Protein AF-A0A838JDZ1-F1 (afdb_monomer)

Foldseek 3Di:
DVVLVVLVVLLVVLVVLLLQLVLLLLLLLLVLLVQDDPCSVVSVVLSLVLNVVCNVVSCVSVVCNLVSCCVSPVVVSVLLCQLLVVLVVLLVVLSVLLVVLSVCCVPVPPDPVSNVVSSNSSSVSSLSNQLSVQLSVQLVQLCVSDDDPPDGPRPSPPSSPPPLNNLSSVLSNLSSNLSNLCSSLVSCVVVVNNVSNVVSVVSNVVSVVVSVVSVVVSVVCCVPRRVVVVVD

Sequence (232 aa):
MILDYIAIIVLWVSIIVYAAFGGADFGAGIWDFFAFGSQAKKERSLILKAVGPIWEANNVWLIYLVVGLYTAFPVVSSILSTALFLPLTLALIGIVLRGASFGFRTHFTSAVTIREAWGRAFGLVSIITPFLLGTMAAAVASGQIRVQQGQSPVALIGAWLTPFALLVGCMAIALCASLAAVYLTVQARRFEDEDLANRFRIRAFIAGGVTAALGLVGLILIPSEAPLLWSG

Solvent-accessible surface area (backbone atoms only — not comparable to full-atom values): 11456 Å² total; per-residue (Å²): 107,72,67,56,52,52,51,52,50,54,40,49,50,24,51,51,51,24,53,56,55,36,19,23,52,28,11,38,25,39,49,49,51,70,44,63,73,95,55,20,68,58,52,43,51,51,44,49,68,69,39,62,84,48,51,72,65,31,51,50,30,53,50,51,30,54,52,48,38,41,72,77,38,47,71,59,36,53,52,48,53,61,46,39,40,62,53,51,51,53,27,50,51,24,53,52,49,40,55,49,30,56,55,48,55,70,69,44,76,86,45,64,70,59,41,51,52,38,46,50,50,30,13,51,30,28,43,53,25,42,21,36,53,23,7,48,52,34,16,60,64,40,56,59,75,55,81,50,91,95,53,55,80,66,52,61,65,56,44,45,63,35,75,64,11,46,50,39,7,53,33,34,37,27,45,13,33,17,46,14,18,51,51,47,20,55,51,26,48,75,70,73,32,60,72,56,15,53,54,25,46,54,46,19,54,52,25,43,50,49,26,52,52,46,50,56,54,45,66,68,45,30,66,80,72,16,46,63,67,64,74,106

pLDDT: mean 86.09, std 11.74, range [43.47, 97.06]

Nearest PDB structures (foldseek):
  5ir6-assembly1_B  TM=7.515E-01  e=9.022E-05  Geobacillus stearothermophilus
  8b4o-assembly1_B  TM=6.718E-01  e=9.423E-05  Corynebacterium glutamicum
  5ir6-assembly1_A  TM=6.839E-01  e=8.367E-02  Geobacillus stearothermophilus
  7oy2-assembly1_C  TM=6.892E-01  e=9.534E-02  Escherichia coli K-12

Structure (mmCIF, N/CA/C/O backbone):
data_AF-A0A838JDZ1-F1
#
_entry.id   AF-A0A838JDZ1-F1
#
loop_
_atom_site.group_PDB
_atom_site.id
_atom_site.type_symbol
_atom_site.label_atom_id
_atom_site.label_alt_id
_atom_site.label_comp_id
_atom_site.label_asym_id
_atom_site.label_entity_id
_atom_site.label_seq_id
_atom_site.pdbx_PDB_ins_code
_atom_site.Cartn_x
_atom_site.Cartn_y
_atom_site.Cartn_z
_atom_site.occupancy
_atom_site.B_iso_or_equiv
_atom_site.auth_seq_id
_atom_site.auth_comp_id
_atom_site.auth_asym_id
_atom_site.auth_atom_id
_atom_site.pdbx_PDB_model_num
ATOM 1 N N . MET A 1 1 ? -31.146 -5.443 11.365 1.00 78.44 1 MET A N 1
ATOM 2 C CA . MET A 1 1 ? -30.361 -6.695 11.465 1.00 78.44 1 MET A CA 1
ATOM 3 C C . MET A 1 1 ? -29.910 -7.207 10.099 1.00 78.44 1 MET A C 1
ATOM 5 O O . MET A 1 1 ? -28.736 -7.066 9.807 1.00 78.44 1 MET A O 1
ATOM 9 N N . ILE A 1 2 ? -30.779 -7.744 9.223 1.00 90.69 2 ILE A N 1
ATOM 10 C CA . ILE A 1 2 ? -30.339 -8.273 7.903 1.00 90.69 2 ILE A CA 1
ATOM 11 C C . ILE A 1 2 ? -29.681 -7.191 7.028 1.00 90.69 2 ILE A C 1
ATOM 13 O O . ILE A 1 2 ? -28.615 -7.426 6.467 1.00 90.69 2 ILE A O 1
ATOM 17 N N . LEU A 1 3 ? -30.280 -5.998 6.953 1.00 89.69 3 LEU A N 1
ATOM 18 C CA . LEU A 1 3 ? -29.722 -4.868 6.197 1.00 89.69 3 LEU A CA 1
ATOM 19 C C . LEU A 1 3 ? -28.348 -4.430 6.728 1.00 89.69 3 LEU A C 1
ATOM 21 O O . LEU A 1 3 ? -27.458 -4.143 5.933 1.00 89.69 3 LEU A O 1
ATOM 25 N N . ASP A 1 4 ? -28.152 -4.460 8.048 1.00 90.19 4 ASP A N 1
ATOM 26 C CA . ASP A 1 4 ? -26.878 -4.096 8.682 1.00 90.19 4 ASP A CA 1
ATOM 27 C C . ASP A 1 4 ? -25.779 -5.101 8.312 1.00 90.19 4 ASP A C 1
ATOM 29 O O . ASP A 1 4 ? -24.666 -4.707 7.970 1.00 90.19 4 ASP A O 1
ATOM 33 N N . TYR A 1 5 ? -26.098 -6.402 8.296 1.00 92.44 5 TYR A N 1
ATOM 34 C CA . TYR A 1 5 ? -25.163 -7.436 7.845 1.00 92.44 5 TYR A CA 1
ATOM 35 C C . TYR A 1 5 ? -24.810 -7.292 6.365 1.00 92.44 5 TYR A C 1
ATOM 37 O O . TYR A 1 5 ? -23.639 -7.401 6.009 1.00 92.44 5 TYR A O 1
ATOM 45 N N . ILE A 1 6 ? -25.794 -7.010 5.505 1.00 94.00 6 ILE A N 1
ATOM 46 C CA . ILE A 1 6 ? -25.545 -6.767 4.077 1.00 94.00 6 ILE A CA 1
ATOM 47 C C . ILE A 1 6 ? -24.618 -5.560 3.907 1.00 94.00 6 ILE A C 1
ATOM 49 O O . ILE A 1 6 ? -23.639 -5.649 3.168 1.00 94.00 6 ILE A O 1
ATOM 53 N N . ALA A 1 7 ? -24.875 -4.461 4.622 1.00 93.12 7 ALA A N 1
ATOM 54 C CA . ALA A 1 7 ? -24.020 -3.281 4.585 1.00 93.12 7 ALA A CA 1
ATOM 55 C C . ALA A 1 7 ? -22.583 -3.612 5.019 1.00 93.12 7 ALA A C 1
ATOM 57 O O . ALA A 1 7 ? -21.641 -3.289 4.301 1.00 93.12 7 ALA A O 1
ATOM 58 N N . ILE A 1 8 ? -22.403 -4.325 6.135 1.00 93.31 8 ILE A N 1
ATOM 59 C CA . ILE A 1 8 ? -21.081 -4.758 6.615 1.00 93.31 8 ILE A CA 1
ATOM 60 C C . ILE A 1 8 ? -20.360 -5.614 5.566 1.00 93.31 8 ILE A C 1
ATOM 62 O O . ILE A 1 8 ? -19.183 -5.377 5.299 1.00 93.31 8 ILE A O 1
ATOM 66 N N . ILE A 1 9 ? -21.051 -6.568 4.935 1.00 94.38 9 ILE A N 1
ATOM 67 C CA . ILE A 1 9 ? -20.475 -7.415 3.880 1.00 94.38 9 ILE A CA 1
ATOM 68 C C . ILE A 1 9 ? -20.014 -6.561 2.696 1.00 94.38 9 ILE A C 1
ATOM 70 O O . ILE A 1 9 ? -18.893 -6.732 2.224 1.00 94.38 9 ILE A O 1
ATOM 74 N N . VAL A 1 10 ? -20.837 -5.617 2.236 1.00 93.94 10 VAL A N 1
ATOM 75 C CA . VAL A 1 10 ? -20.483 -4.726 1.119 1.00 93.94 10 VAL A CA 1
ATOM 76 C C . VAL A 1 10 ? -19.265 -3.863 1.459 1.00 93.94 10 VAL A C 1
ATOM 78 O O . VAL A 1 10 ? -18.374 -3.705 0.620 1.00 93.94 10 VAL A O 1
ATOM 81 N N . LEU A 1 11 ? -19.178 -3.342 2.687 1.00 94.81 11 LEU A N 1
ATOM 82 C CA . LEU A 1 11 ? -18.022 -2.563 3.141 1.00 94.81 11 LEU A CA 1
ATOM 83 C C . LEU A 1 11 ? -16.754 -3.421 3.207 1.00 94.81 11 LEU A C 1
ATOM 85 O O . LEU A 1 11 ? -15.705 -2.993 2.729 1.00 94.81 11 LEU A O 1
ATOM 89 N N . TRP A 1 12 ? -16.848 -4.649 3.720 1.00 93.88 12 TRP A N 1
ATOM 90 C CA . TRP A 1 12 ? -15.729 -5.595 3.742 1.00 93.88 12 TRP A CA 1
ATOM 91 C C . TRP A 1 12 ? -15.252 -5.968 2.344 1.00 93.88 12 TRP A C 1
ATOM 93 O O . TRP A 1 12 ? -14.052 -5.929 2.079 1.00 93.88 12 TRP A O 1
ATOM 103 N N . VAL A 1 13 ? -16.177 -6.271 1.431 1.00 95.44 13 VAL A N 1
ATOM 104 C CA . VAL A 1 13 ? -15.846 -6.523 0.024 1.00 95.44 13 VAL A CA 1
ATOM 105 C C . VAL A 1 13 ? -15.151 -5.302 -0.573 1.00 95.44 13 VAL A C 1
ATOM 107 O O . VAL A 1 13 ? -14.105 -5.452 -1.194 1.00 95.44 13 VAL A O 1
ATOM 110 N N . SER A 1 14 ? -15.656 -4.093 -0.320 1.00 94.69 14 SER A N 1
ATOM 111 C CA . SER A 1 14 ? -15.036 -2.853 -0.809 1.00 94.69 14 SER A CA 1
ATOM 112 C C . SER A 1 14 ? -13.605 -2.676 -0.288 1.00 94.69 14 SER A C 1
ATOM 114 O O . SER A 1 14 ? -12.714 -2.354 -1.072 1.00 94.69 14 SER A O 1
ATOM 116 N N . ILE A 1 15 ? -13.352 -2.952 0.999 1.00 93.94 15 ILE A N 1
ATOM 117 C CA . ILE A 1 15 ? -12.003 -2.921 1.592 1.00 93.94 15 ILE A CA 1
ATOM 118 C C . ILE A 1 15 ? -11.085 -3.940 0.915 1.00 93.94 15 ILE A C 1
ATOM 120 O O . ILE A 1 15 ? -9.977 -3.588 0.521 1.00 93.94 15 ILE A O 1
ATOM 124 N N . ILE A 1 16 ? -11.529 -5.192 0.772 1.00 94.44 16 ILE A N 1
ATOM 125 C CA . ILE A 1 16 ? -10.720 -6.280 0.199 1.00 94.44 16 ILE A CA 1
ATOM 126 C C . ILE A 1 16 ? -10.385 -5.982 -1.261 1.00 94.44 16 ILE A C 1
ATOM 128 O O . ILE A 1 16 ? -9.234 -6.105 -1.679 1.00 94.44 16 ILE A O 1
ATOM 132 N N . VAL A 1 17 ? -11.382 -5.556 -2.033 1.00 94.69 17 VAL A N 1
ATOM 133 C CA . VAL A 1 17 ? -11.227 -5.237 -3.451 1.00 94.69 17 VAL A CA 1
ATOM 134 C C . VAL A 1 17 ? -10.311 -4.024 -3.635 1.00 94.69 17 VAL A C 1
ATOM 136 O O . VAL A 1 17 ? -9.417 -4.055 -4.483 1.00 94.69 17 VAL A O 1
ATOM 139 N N . TYR A 1 18 ? -10.451 -2.993 -2.797 1.00 94.81 18 TYR A N 1
ATOM 140 C CA . TYR A 1 18 ? -9.537 -1.853 -2.800 1.00 94.81 18 TYR A CA 1
ATOM 141 C C . TYR A 1 18 ? -8.112 -2.250 -2.393 1.00 94.81 18 TYR A C 1
ATOM 143 O O . TYR A 1 18 ? -7.151 -1.826 -3.029 1.00 94.81 18 TYR A O 1
ATOM 151 N N . ALA A 1 19 ? -7.951 -3.100 -1.379 1.00 93.31 19 ALA A N 1
ATOM 152 C CA . ALA A 1 19 ? -6.642 -3.593 -0.959 1.00 93.31 19 ALA A CA 1
ATOM 153 C C . ALA A 1 19 ? -5.965 -4.437 -2.052 1.00 93.31 19 ALA A C 1
ATOM 155 O O . ALA A 1 19 ? -4.756 -4.332 -2.239 1.00 93.31 19 ALA A O 1
ATOM 156 N N . ALA A 1 20 ? -6.727 -5.231 -2.808 1.00 92.19 20 ALA A N 1
ATOM 157 C CA . ALA A 1 20 ? -6.202 -6.046 -3.899 1.00 92.19 20 ALA A CA 1
ATOM 158 C C . ALA A 1 20 ? -5.826 -5.202 -5.128 1.00 92.19 20 ALA A C 1
ATOM 160 O O . ALA A 1 20 ? -4.676 -5.228 -5.573 1.00 92.19 20 ALA A O 1
ATOM 161 N N . PHE A 1 21 ? -6.774 -4.433 -5.673 1.00 91.44 21 PHE A N 1
ATOM 162 C CA . PHE A 1 21 ? -6.551 -3.679 -6.910 1.00 91.44 21 PHE A CA 1
ATOM 163 C C . PHE A 1 21 ? -5.847 -2.345 -6.659 1.00 91.44 21 PHE A C 1
ATOM 165 O O . PHE A 1 21 ? -4.824 -2.056 -7.277 1.00 91.44 21 PHE A O 1
ATOM 172 N N . GLY A 1 22 ? -6.330 -1.568 -5.689 1.00 89.12 22 GLY A N 1
ATOM 173 C CA . GLY A 1 22 ? -5.677 -0.338 -5.241 1.00 89.12 22 GLY A CA 1
ATOM 174 C C . GLY A 1 22 ? -4.293 -0.592 -4.630 1.00 89.12 22 GLY A C 1
ATOM 175 O O . GLY A 1 22 ? -3.392 0.232 -4.786 1.00 89.12 22 GLY A O 1
ATOM 176 N N . GLY A 1 23 ? -4.071 -1.750 -4.000 1.00 90.44 23 GLY A N 1
ATOM 177 C CA . GLY A 1 23 ? -2.756 -2.129 -3.476 1.00 90.44 23 GLY A CA 1
ATOM 178 C C . GLY A 1 23 ? -1.707 -2.368 -4.564 1.00 90.44 23 GLY A C 1
ATOM 179 O O . GLY A 1 23 ? -0.589 -1.864 -4.450 1.00 90.44 23 GLY A O 1
ATOM 180 N N . ALA A 1 24 ? -2.055 -3.068 -5.651 1.00 91.69 24 ALA A N 1
ATOM 181 C CA . ALA A 1 24 ? -1.154 -3.247 -6.800 1.00 91.69 24 ALA A CA 1
ATOM 182 C C . ALA A 1 24 ? -0.776 -1.902 -7.450 1.00 91.69 24 ALA A C 1
ATOM 184 O O . ALA A 1 24 ? 0.349 -1.673 -7.888 1.00 91.69 24 ALA A O 1
ATOM 185 N N . ASP A 1 25 ? -1.723 -0.983 -7.442 1.00 92.12 25 ASP A N 1
ATOM 186 C CA . ASP A 1 25 ? -1.604 0.384 -7.910 1.00 92.12 25 ASP A CA 1
ATOM 187 C C . ASP A 1 25 ? -0.619 1.236 -7.093 1.00 92.12 25 ASP A C 1
ATOM 189 O O . ASP A 1 25 ? 0.282 1.867 -7.655 1.00 92.12 25 ASP A O 1
ATOM 193 N N . PHE A 1 26 ? -0.753 1.240 -5.760 1.00 92.06 26 PHE A N 1
ATOM 194 C CA . PHE A 1 26 ? 0.213 1.897 -4.874 1.00 92.06 26 PHE A CA 1
ATOM 195 C C . PHE A 1 26 ? 1.578 1.215 -4.950 1.00 92.06 26 PHE A C 1
ATOM 197 O O . PHE A 1 26 ? 2.606 1.882 -5.053 1.00 92.06 26 PHE A O 1
ATOM 204 N N . GLY A 1 27 ? 1.609 -0.116 -4.991 1.00 92.50 27 GLY A N 1
ATOM 205 C CA . GLY A 1 27 ? 2.852 -0.863 -5.133 1.00 92.50 27 GLY A CA 1
ATOM 206 C C . GLY A 1 27 ? 3.602 -0.559 -6.427 1.00 92.50 27 GLY A C 1
ATOM 207 O O . GLY A 1 27 ? 4.830 -0.537 -6.433 1.00 92.50 27 GLY A O 1
ATOM 208 N N . ALA A 1 28 ? 2.902 -0.251 -7.517 1.00 92.38 28 ALA A N 1
ATOM 209 C CA . ALA A 1 28 ? 3.553 0.175 -8.746 1.00 92.38 28 ALA A CA 1
ATOM 210 C C . ALA A 1 28 ? 4.252 1.533 -8.574 1.00 92.38 28 ALA A C 1
ATOM 212 O O . ALA A 1 28 ? 5.348 1.725 -9.096 1.00 92.38 28 ALA A O 1
ATOM 213 N N . GLY A 1 29 ? 3.678 2.444 -7.782 1.00 90.75 29 GLY A N 1
ATOM 214 C CA . GLY A 1 29 ? 4.346 3.685 -7.385 1.00 90.75 29 GLY A CA 1
ATOM 215 C C . GLY A 1 29 ? 5.558 3.464 -6.482 1.00 90.75 29 GLY A C 1
ATOM 216 O O . GLY A 1 29 ? 6.582 4.121 -6.669 1.00 90.75 29 GLY A O 1
ATOM 217 N N . ILE A 1 30 ? 5.499 2.477 -5.584 1.00 93.38 30 ILE A N 1
ATOM 218 C CA . ILE A 1 30 ? 6.658 2.039 -4.791 1.00 93.38 30 ILE A CA 1
ATOM 219 C C . ILE A 1 30 ? 7.789 1.578 -5.727 1.00 93.38 30 ILE A C 1
ATOM 221 O O . ILE A 1 30 ? 8.932 2.016 -5.595 1.00 93.38 30 ILE A O 1
ATOM 225 N N . TRP A 1 31 ? 7.488 0.754 -6.733 1.00 93.69 31 TRP A N 1
ATOM 226 C CA . TRP A 1 31 ? 8.499 0.314 -7.699 1.00 93.69 31 TRP A CA 1
ATOM 227 C C . TRP A 1 31 ? 8.977 1.421 -8.650 1.00 93.69 31 TRP A C 1
ATOM 229 O O . TRP A 1 31 ? 10.139 1.389 -9.045 1.00 93.69 31 TRP A O 1
ATOM 239 N N . ASP A 1 32 ? 8.148 2.418 -8.980 1.00 90.00 32 ASP A N 1
ATOM 240 C CA . ASP A 1 32 ? 8.561 3.617 -9.738 1.00 90.00 32 ASP A CA 1
ATOM 241 C C . ASP A 1 32 ? 9.583 4.454 -8.944 1.00 90.00 32 ASP A C 1
ATOM 243 O O . ASP A 1 32 ? 10.551 4.969 -9.524 1.00 90.00 32 ASP A O 1
ATOM 247 N N . PHE A 1 33 ? 9.418 4.520 -7.614 1.00 88.12 33 PHE A N 1
ATOM 248 C CA . PHE A 1 33 ? 10.370 5.144 -6.691 1.00 88.12 33 PHE A CA 1
ATOM 249 C C . PHE A 1 33 ? 11.701 4.388 -6.643 1.00 88.12 33 PHE A C 1
ATOM 251 O O . PHE A 1 33 ? 12.759 5.001 -6.768 1.00 88.12 33 PHE A O 1
ATOM 258 N N . PHE A 1 34 ? 11.650 3.057 -6.528 1.00 89.38 34 PHE A N 1
ATOM 259 C CA . PHE A 1 34 ? 12.833 2.187 -6.496 1.00 89.38 34 PHE A CA 1
ATOM 260 C C . PHE A 1 34 ? 13.415 1.855 -7.885 1.00 89.38 34 PHE A C 1
ATOM 262 O O . PHE A 1 34 ? 14.345 1.049 -8.001 1.00 89.38 34 PHE A O 1
ATOM 269 N N . ALA A 1 35 ? 12.897 2.468 -8.953 1.00 87.75 35 ALA A N 1
ATOM 270 C CA . ALA A 1 35 ? 13.431 2.319 -10.299 1.00 87.75 35 ALA A CA 1
ATOM 271 C C . ALA A 1 35 ? 14.731 3.129 -10.447 1.00 87.75 35 ALA A C 1
ATOM 273 O O . ALA A 1 35 ? 14.720 4.343 -10.679 1.00 87.75 35 ALA A O 1
ATOM 274 N N . PHE A 1 36 ? 15.867 2.438 -10.349 1.00 84.62 36 PHE A N 1
ATOM 275 C CA . PHE A 1 36 ? 17.206 3.014 -10.487 1.00 84.62 36 PHE A CA 1
ATOM 276 C C . PHE A 1 36 ? 18.024 2.314 -11.581 1.00 84.62 36 PHE A C 1
ATOM 278 O O . PHE A 1 36 ? 17.705 1.210 -12.025 1.00 84.62 36 PHE A O 1
ATOM 285 N N . GLY A 1 37 ? 19.098 2.973 -12.019 1.00 86.19 37 GLY A N 1
ATOM 286 C CA . GLY A 1 37 ? 20.038 2.430 -12.998 1.00 86.19 37 GLY A CA 1
ATOM 287 C C . GLY A 1 37 ? 19.553 2.490 -14.449 1.00 86.19 37 GLY A C 1
ATOM 288 O O . GLY A 1 37 ? 18.626 3.225 -14.799 1.00 86.19 37 GLY A O 1
ATOM 289 N N . SER A 1 38 ? 20.208 1.708 -15.309 1.00 84.75 38 SER A N 1
ATOM 290 C CA . SER A 1 38 ? 20.024 1.734 -16.769 1.00 84.75 38 SER A CA 1
ATOM 291 C C . SER A 1 38 ? 18.605 1.375 -17.221 1.00 84.75 38 SER A C 1
ATOM 293 O O . SER A 1 38 ? 18.136 1.876 -18.240 1.00 84.75 38 SER A O 1
ATOM 295 N N . GLN A 1 39 ? 17.894 0.562 -16.438 1.00 87.31 39 GLN A N 1
ATOM 296 C CA . GLN A 1 39 ? 16.550 0.086 -16.763 1.00 87.31 39 GLN A CA 1
ATOM 297 C C . GLN A 1 39 ? 15.425 0.940 -16.161 1.00 87.31 39 GLN A C 1
ATOM 299 O O . GLN A 1 39 ? 14.253 0.697 -16.454 1.00 87.31 39 GLN A O 1
ATOM 304 N N . ALA A 1 40 ? 15.749 1.970 -15.370 1.00 87.25 40 ALA A N 1
ATOM 305 C CA . ALA A 1 40 ? 14.751 2.791 -14.685 1.00 87.25 40 ALA A CA 1
ATOM 306 C C . ALA A 1 40 ? 13.724 3.395 -15.655 1.00 87.25 40 ALA A C 1
ATOM 308 O O . ALA A 1 40 ? 12.529 3.399 -15.382 1.00 87.25 40 ALA A O 1
ATOM 309 N N . LYS A 1 41 ? 14.162 3.865 -16.830 1.00 87.12 41 LYS A N 1
ATOM 310 C CA . LYS A 1 41 ? 13.248 4.424 -17.840 1.00 87.12 41 LYS A CA 1
ATOM 311 C C . LYS A 1 41 ? 12.255 3.382 -18.371 1.00 87.12 41 LYS A C 1
ATOM 313 O O . LYS A 1 41 ? 11.086 3.716 -18.550 1.00 87.12 41 LYS A O 1
ATOM 318 N N . LYS A 1 42 ? 12.699 2.139 -18.595 1.00 89.94 42 LYS A N 1
ATOM 319 C CA . LYS A 1 42 ? 11.832 1.047 -19.064 1.00 89.94 42 LYS A CA 1
ATOM 320 C C . LYS A 1 42 ? 10.826 0.638 -17.992 1.00 89.94 42 LYS A C 1
ATOM 322 O O . LYS A 1 42 ? 9.639 0.562 -18.286 1.00 89.94 42 LYS A O 1
ATOM 327 N N . GLU A 1 43 ? 11.278 0.483 -16.747 1.00 91.75 43 GLU A N 1
ATOM 328 C CA . GLU A 1 43 ? 10.408 0.184 -15.600 1.00 91.75 43 GLU A CA 1
ATOM 329 C C . GLU A 1 43 ? 9.304 1.230 -15.435 1.00 91.75 43 GLU A C 1
ATOM 331 O O . GLU A 1 43 ? 8.125 0.887 -15.399 1.00 91.75 43 GLU A O 1
ATOM 336 N N . ARG A 1 44 ? 9.674 2.515 -15.404 1.00 89.88 44 ARG A N 1
ATOM 337 C CA . ARG A 1 44 ? 8.718 3.620 -15.252 1.00 89.88 44 ARG A CA 1
ATOM 338 C C . ARG A 1 44 ? 7.731 3.704 -16.419 1.00 89.88 44 ARG A C 1
ATOM 340 O O . ARG A 1 44 ? 6.569 4.041 -16.216 1.00 89.88 44 ARG A O 1
ATOM 347 N N . SER A 1 45 ? 8.183 3.393 -17.635 1.00 89.38 45 SER A N 1
ATOM 348 C CA . SER A 1 45 ? 7.325 3.337 -18.826 1.00 89.38 45 SER A CA 1
ATOM 349 C C . SER A 1 45 ? 6.316 2.189 -18.746 1.00 89.38 45 SER A C 1
ATOM 351 O O . SER A 1 45 ? 5.129 2.403 -18.991 1.00 89.38 45 SER A O 1
ATOM 353 N N . LEU A 1 46 ? 6.759 0.992 -18.339 1.00 92.31 46 LEU A N 1
ATOM 354 C CA . LEU A 1 46 ? 5.872 -0.149 -18.110 1.00 92.31 46 LEU A CA 1
ATOM 355 C C . LEU A 1 46 ? 4.819 0.181 -17.048 1.00 92.31 46 LEU A C 1
ATOM 357 O O . LEU A 1 46 ? 3.633 -0.031 -17.284 1.00 92.31 46 LEU A O 1
ATOM 361 N N . ILE A 1 47 ? 5.246 0.724 -15.904 1.00 91.69 47 ILE A N 1
ATOM 362 C CA . ILE A 1 47 ? 4.362 1.086 -14.789 1.00 91.69 47 ILE A CA 1
ATOM 363 C C . ILE A 1 47 ? 3.286 2.070 -15.249 1.00 91.69 47 ILE A C 1
ATOM 365 O O . ILE A 1 47 ? 2.101 1.844 -15.006 1.00 91.69 47 ILE A O 1
ATOM 369 N N . LEU A 1 48 ? 3.678 3.125 -15.971 1.00 87.69 48 LEU A N 1
ATOM 370 C CA . LEU A 1 48 ? 2.738 4.123 -16.474 1.00 87.69 48 LEU A CA 1
ATOM 371 C C . LEU A 1 48 ? 1.692 3.502 -17.413 1.00 87.69 48 LEU A C 1
ATOM 373 O O . LEU A 1 48 ? 0.503 3.776 -17.264 1.00 87.69 48 LEU A O 1
ATOM 377 N N . LYS A 1 49 ? 2.119 2.635 -18.341 1.00 88.81 49 LYS A N 1
ATOM 378 C CA . LYS A 1 49 ? 1.219 1.943 -19.280 1.00 88.81 49 LYS A CA 1
ATOM 379 C C . LYS A 1 49 ? 0.293 0.943 -18.587 1.00 88.81 49 LYS A C 1
ATOM 381 O O . LYS A 1 49 ? -0.852 0.792 -18.997 1.00 88.81 49 LYS A O 1
ATOM 386 N N . ALA A 1 50 ? 0.789 0.248 -17.566 1.00 90.19 50 ALA A N 1
ATOM 387 C CA . ALA A 1 50 ? 0.055 -0.810 -16.883 1.00 90.19 50 ALA A CA 1
ATOM 388 C C . ALA A 1 50 ? -0.979 -0.282 -15.878 1.00 90.19 50 ALA A C 1
ATOM 390 O O . ALA A 1 50 ? -2.016 -0.918 -15.704 1.00 90.19 50 ALA A O 1
ATOM 391 N N . VAL A 1 51 ? -0.686 0.834 -15.206 1.00 87.88 51 VAL A N 1
ATOM 392 C CA . VAL A 1 51 ? -1.504 1.364 -14.100 1.00 87.88 51 VAL A CA 1
ATOM 393 C C . VAL A 1 51 ? -2.368 2.547 -14.519 1.00 87.88 51 VAL A C 1
ATOM 395 O O . VAL A 1 51 ? -3.467 2.709 -13.995 1.00 87.88 51 VAL A O 1
ATOM 398 N N . GLY A 1 52 ? -1.911 3.352 -15.484 1.00 82.69 52 GLY A N 1
ATOM 399 C CA . GLY A 1 52 ? -2.623 4.552 -15.932 1.00 82.69 52 GLY A CA 1
ATOM 400 C C . GLY A 1 52 ?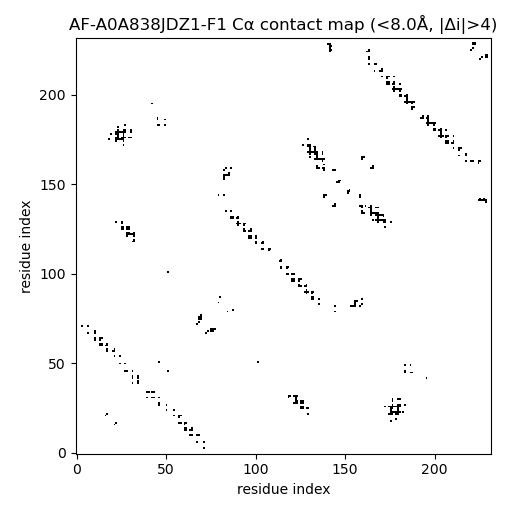 -4.122 4.335 -16.203 1.00 82.69 52 GLY A C 1
ATOM 401 O O . GLY A 1 52 ? -4.922 5.085 -15.654 1.00 82.69 52 GLY A O 1
ATOM 402 N N . PRO A 1 53 ? -4.530 3.299 -16.965 1.00 83.50 53 PRO A N 1
ATOM 403 C CA . PRO A 1 53 ? -5.940 3.078 -17.306 1.00 83.50 53 PRO A CA 1
ATOM 404 C C . PRO A 1 53 ? -6.826 2.574 -16.158 1.00 83.50 53 PRO A C 1
ATOM 406 O O . PRO A 1 53 ? -8.043 2.696 -16.239 1.00 83.50 53 PRO A O 1
ATOM 409 N N . ILE A 1 54 ? -6.247 1.950 -15.129 1.00 85.88 54 ILE A N 1
ATOM 410 C CA . ILE A 1 54 ? -7.013 1.231 -14.094 1.00 85.88 54 ILE A CA 1
ATOM 411 C C . ILE A 1 54 ? -7.108 1.998 -12.775 1.00 85.88 54 ILE A C 1
ATOM 413 O O . ILE A 1 54 ? -7.998 1.729 -11.970 1.00 85.88 54 ILE A O 1
ATOM 417 N N . TRP A 1 55 ? -6.230 2.979 -12.558 1.00 83.62 55 TRP A N 1
ATOM 418 C CA . TRP A 1 55 ? -6.160 3.700 -11.289 1.00 83.62 55 TRP A CA 1
ATOM 419 C C . TRP A 1 55 ? -7.455 4.426 -10.923 1.00 83.62 55 TRP A C 1
ATOM 421 O O . TRP A 1 55 ? -7.884 4.362 -9.769 1.00 83.62 55 TRP A O 1
ATOM 431 N N . GLU A 1 56 ? -8.096 5.092 -11.886 1.00 84.31 56 GLU A N 1
ATOM 432 C CA . GLU A 1 56 ? -9.353 5.805 -11.635 1.00 84.31 56 GLU A CA 1
ATOM 433 C C . GLU A 1 56 ? -10.448 4.845 -11.160 1.00 84.31 56 GLU A C 1
ATOM 435 O O . GLU A 1 56 ? -11.124 5.123 -10.168 1.00 84.31 56 GLU A O 1
ATOM 440 N N . ALA A 1 57 ? -10.546 3.673 -11.797 1.00 88.19 57 ALA A N 1
ATOM 441 C CA . ALA A 1 57 ? -11.504 2.634 -11.434 1.00 88.19 57 ALA A CA 1
ATOM 442 C C . ALA A 1 57 ? -11.246 2.075 -10.026 1.00 88.19 57 ALA A C 1
ATOM 444 O O . ALA A 1 57 ? -12.187 1.793 -9.286 1.00 88.19 57 ALA A O 1
ATOM 445 N N . ASN A 1 58 ? -9.982 1.968 -9.614 1.00 91.56 58 ASN A N 1
ATOM 446 C CA . ASN A 1 58 ? -9.635 1.430 -8.302 1.00 91.56 58 ASN A CA 1
ATOM 447 C C . ASN A 1 58 ? -10.079 2.342 -7.150 1.00 91.56 58 ASN A C 1
ATOM 449 O O . ASN A 1 58 ? -10.509 1.838 -6.113 1.00 91.56 58 ASN A O 1
ATOM 453 N N . ASN A 1 59 ? -10.052 3.670 -7.318 1.00 90.19 59 ASN A N 1
ATOM 454 C CA . ASN A 1 59 ? -10.470 4.594 -6.251 1.00 90.19 59 ASN A CA 1
ATOM 455 C C . ASN A 1 59 ? -11.973 4.529 -5.947 1.00 90.19 59 ASN A C 1
ATOM 457 O O . ASN A 1 59 ? -12.391 4.912 -4.854 1.00 90.19 59 ASN A O 1
ATOM 461 N N . VAL A 1 60 ? -12.788 4.021 -6.876 1.00 92.38 60 VAL A N 1
ATOM 462 C CA . VAL A 1 60 ? -14.240 3.887 -6.688 1.00 92.38 60 VAL A CA 1
ATOM 463 C C . VAL A 1 60 ? -14.559 3.000 -5.480 1.00 92.38 60 VAL A C 1
ATOM 465 O O . VAL A 1 60 ? -15.467 3.311 -4.713 1.00 92.38 60 VAL A O 1
ATOM 468 N N . TRP A 1 61 ? -13.766 1.954 -5.238 1.00 94.12 61 TRP A N 1
ATOM 469 C CA . TRP A 1 61 ? -13.940 1.067 -4.083 1.00 94.12 61 TRP A CA 1
ATOM 470 C C . TRP A 1 61 ? -13.719 1.779 -2.746 1.00 94.12 61 TRP A C 1
ATOM 472 O O . TRP A 1 61 ? -14.448 1.533 -1.785 1.00 94.12 61 TRP A O 1
ATOM 482 N N . LEU A 1 62 ? -12.764 2.711 -2.690 1.00 91.75 62 LEU A N 1
ATOM 483 C CA . LEU A 1 62 ? -12.552 3.536 -1.503 1.00 91.75 62 LEU A CA 1
ATOM 484 C C . LEU A 1 62 ? -13.720 4.504 -1.279 1.00 91.75 62 LEU A C 1
ATOM 486 O O . LEU A 1 62 ? -14.141 4.707 -0.143 1.00 91.75 62 LEU A O 1
ATOM 490 N N . ILE A 1 63 ? -14.271 5.077 -2.353 1.00 92.75 63 ILE A N 1
ATOM 491 C CA . ILE A 1 63 ? -15.445 5.953 -2.265 1.00 92.75 63 ILE A CA 1
ATOM 492 C C . ILE A 1 63 ? -16.653 5.163 -1.748 1.00 92.75 63 ILE A C 1
ATOM 494 O O . ILE A 1 63 ? -17.324 5.631 -0.829 1.00 92.75 63 ILE A O 1
ATOM 498 N N . TYR A 1 64 ? -16.893 3.951 -2.262 1.00 93.12 64 TYR A N 1
ATOM 499 C CA . TYR A 1 64 ? -17.945 3.065 -1.752 1.00 93.12 64 TYR A CA 1
ATOM 500 C C . TYR A 1 64 ? -17.780 2.761 -0.266 1.00 93.12 64 TYR A C 1
ATOM 502 O O . TYR A 1 64 ? -18.762 2.803 0.472 1.00 93.12 64 TYR A O 1
ATOM 510 N N . LEU A 1 65 ? -16.551 2.505 0.185 1.00 94.00 65 LEU A N 1
ATOM 511 C CA . LEU A 1 65 ? -16.264 2.282 1.597 1.00 94.00 65 LEU A CA 1
ATOM 512 C C . LEU A 1 65 ? -16.626 3.506 2.450 1.00 94.00 65 LEU A C 1
ATOM 514 O O . LEU A 1 65 ? -17.341 3.370 3.439 1.00 94.00 65 LEU A O 1
ATOM 518 N N . VAL A 1 66 ? -16.154 4.697 2.076 1.00 92.62 66 VAL A N 1
ATOM 519 C CA . VAL A 1 66 ? -16.369 5.922 2.865 1.00 92.62 66 VAL A CA 1
ATOM 520 C C . VAL A 1 66 ? -17.842 6.326 2.873 1.00 92.62 66 VAL A C 1
ATOM 522 O O . VAL A 1 66 ? -18.411 6.560 3.938 1.00 92.62 66 VAL A O 1
ATOM 525 N N . VAL A 1 67 ? -18.477 6.374 1.699 1.00 94.50 67 VAL A N 1
ATOM 526 C CA . VAL A 1 67 ? -19.890 6.754 1.570 1.00 94.50 67 VAL A CA 1
ATOM 527 C C . VAL A 1 67 ? -20.782 5.706 2.223 1.00 94.50 67 VAL A C 1
ATOM 529 O O . VAL A 1 67 ? -21.670 6.055 2.993 1.00 94.50 67 VAL A O 1
ATOM 532 N N . GLY A 1 68 ? -20.521 4.420 1.983 1.00 94.69 68 GLY A N 1
ATOM 533 C CA . GLY A 1 68 ? -21.292 3.335 2.577 1.00 94.69 68 GLY A CA 1
ATOM 534 C C . GLY A 1 68 ? -21.198 3.323 4.103 1.00 94.69 68 GLY A C 1
ATOM 535 O O . GLY A 1 68 ? -22.216 3.154 4.768 1.00 94.69 68 GLY A O 1
ATOM 536 N N . LEU A 1 69 ? -20.011 3.565 4.670 1.00 94.19 69 LEU A N 1
ATOM 537 C CA . LEU A 1 69 ? -19.826 3.659 6.118 1.00 94.19 69 LEU A CA 1
ATOM 538 C C . LEU A 1 69 ? -20.569 4.865 6.703 1.00 94.19 69 LEU A C 1
ATOM 540 O O . LEU A 1 69 ? -21.245 4.727 7.721 1.00 94.19 69 LEU A O 1
ATOM 544 N N . TYR A 1 70 ? -20.484 6.023 6.046 1.00 94.75 70 TYR A N 1
ATOM 545 C CA . TYR A 1 70 ? -21.193 7.234 6.457 1.00 94.75 70 TYR A CA 1
ATOM 546 C C . TYR A 1 70 ? -22.717 7.059 6.414 1.00 94.75 70 TYR A C 1
ATOM 548 O O . TYR A 1 70 ? -23.412 7.455 7.347 1.00 94.75 70 TYR A O 1
ATOM 556 N N . THR A 1 71 ? -23.241 6.433 5.357 1.00 94.31 71 THR A N 1
ATOM 557 C CA . THR A 1 71 ? -24.682 6.230 5.165 1.00 94.31 71 THR A CA 1
ATOM 558 C C . THR A 1 71 ? -25.249 5.136 6.068 1.00 94.31 71 THR A C 1
ATOM 560 O O . THR A 1 71 ? -26.305 5.336 6.662 1.00 94.31 71 THR A O 1
ATOM 563 N N . ALA A 1 72 ? -24.580 3.985 6.179 1.00 93.81 72 ALA A N 1
ATOM 564 C CA . ALA A 1 72 ? -25.090 2.849 6.948 1.00 93.81 72 ALA A CA 1
ATOM 565 C C . ALA A 1 72 ? -24.800 2.969 8.454 1.00 93.81 72 ALA A C 1
ATOM 567 O O . ALA A 1 72 ? -25.610 2.535 9.270 1.00 93.81 72 ALA A O 1
ATOM 568 N N . PHE A 1 73 ? -23.667 3.572 8.837 1.00 93.62 73 PHE A N 1
ATOM 569 C CA . PHE A 1 73 ? -23.199 3.645 10.226 1.00 93.62 73 PHE A CA 1
ATOM 570 C C . PHE A 1 73 ? -22.692 5.055 10.594 1.00 93.62 73 PHE A C 1
ATOM 572 O O . PHE A 1 73 ? -21.515 5.231 10.925 1.00 93.62 73 PHE A O 1
ATOM 579 N N . PRO A 1 74 ? -23.565 6.081 10.606 1.00 91.50 74 PRO A N 1
ATOM 580 C CA . PRO A 1 74 ? -23.159 7.481 10.770 1.00 91.50 74 PRO A CA 1
ATOM 581 C C . PRO A 1 74 ? -22.444 7.766 12.099 1.00 91.50 74 PRO A C 1
ATOM 583 O O . PRO A 1 74 ? -21.484 8.535 12.133 1.00 91.50 74 PRO A O 1
ATOM 586 N N . VAL A 1 75 ? -22.854 7.111 13.193 1.00 89.44 75 VAL A N 1
ATOM 587 C CA . VAL A 1 75 ? -22.196 7.253 14.506 1.00 89.44 75 VAL A CA 1
ATOM 588 C C . VAL A 1 75 ? -20.758 6.730 14.453 1.00 89.44 75 VAL A 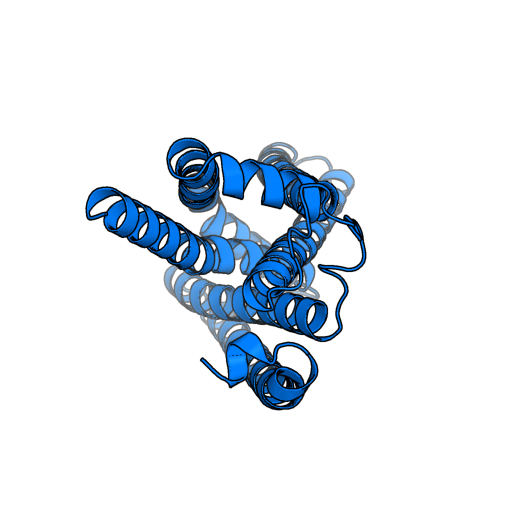C 1
ATOM 590 O O . VAL A 1 75 ? -19.833 7.420 14.878 1.00 89.44 75 VAL A O 1
ATOM 593 N N . VAL A 1 76 ? -20.557 5.540 13.876 1.00 88.62 76 VAL A N 1
ATOM 594 C CA . VAL A 1 76 ? -19.225 4.937 13.704 1.00 88.62 76 VAL A CA 1
ATOM 595 C C . VAL A 1 76 ? -18.368 5.810 12.794 1.00 88.62 76 VAL A C 1
ATOM 597 O O . VAL A 1 76 ? -17.230 6.118 13.139 1.00 88.62 76 VAL A O 1
ATOM 600 N N . SER A 1 77 ? -18.929 6.275 11.675 1.00 90.25 77 SER A N 1
ATOM 601 C CA . SER A 1 77 ? -18.241 7.186 10.762 1.00 90.25 77 SER A CA 1
ATOM 602 C C . SER A 1 77 ? -17.787 8.460 11.475 1.00 90.25 77 SER A C 1
ATOM 604 O O . SER A 1 77 ? -16.637 8.849 11.318 1.00 90.25 77 SER A O 1
ATOM 606 N N . SER A 1 78 ? -18.636 9.088 12.293 1.00 88.75 78 SER A N 1
ATOM 607 C CA . SER A 1 78 ? -18.279 10.307 13.032 1.00 88.75 78 SER A CA 1
ATOM 608 C C . SER A 1 78 ? -17.122 10.079 14.008 1.00 88.75 78 SER A C 1
ATOM 610 O O . SER A 1 78 ? -16.217 10.913 14.112 1.00 88.75 78 SER A O 1
ATOM 612 N N . ILE A 1 79 ? -17.135 8.949 14.720 1.00 86.69 79 ILE A N 1
ATOM 613 C CA . ILE A 1 79 ? -16.072 8.582 15.662 1.00 86.69 79 ILE A CA 1
ATOM 614 C C . ILE A 1 79 ? -14.757 8.368 14.909 1.00 86.69 79 ILE A C 1
ATOM 616 O O . ILE A 1 79 ? -13.740 8.956 15.276 1.00 86.69 79 ILE A O 1
ATOM 620 N N . LEU A 1 80 ? -14.778 7.575 13.834 1.00 87.94 80 LEU A N 1
ATOM 621 C CA . LEU A 1 80 ? -13.587 7.266 13.045 1.00 87.94 80 LEU A CA 1
ATOM 622 C C . LEU A 1 80 ? -13.022 8.504 12.349 1.00 87.94 80 LEU A C 1
ATOM 624 O O . LEU A 1 80 ? -11.819 8.731 12.415 1.00 87.94 80 LEU A O 1
ATOM 628 N N . SER A 1 81 ? -13.869 9.341 11.747 1.00 87.69 81 SER A N 1
ATOM 629 C CA . SER A 1 81 ? -13.439 10.589 11.108 1.00 87.69 81 SER A CA 1
ATOM 630 C C . SER A 1 81 ? -12.779 11.549 12.096 1.00 87.69 81 SER A C 1
ATOM 632 O O . SER A 1 81 ? -11.821 12.222 11.730 1.00 87.69 81 SER A O 1
ATOM 634 N N . THR A 1 82 ? -13.248 11.590 13.346 1.00 86.00 82 THR A N 1
ATOM 635 C CA . THR A 1 82 ? -12.652 12.437 14.391 1.00 86.00 82 THR A CA 1
ATOM 636 C C . THR A 1 82 ? -11.347 11.836 14.916 1.00 86.00 82 THR A C 1
ATOM 638 O O . THR A 1 82 ? -10.332 12.525 14.995 1.00 86.00 82 THR A O 1
ATOM 641 N N . ALA A 1 83 ? -11.347 10.542 15.245 1.00 84.62 83 ALA A N 1
ATOM 642 C CA . ALA A 1 83 ? -10.189 9.857 15.815 1.00 84.62 83 ALA A CA 1
ATOM 643 C C . ALA A 1 83 ? -9.023 9.724 14.823 1.00 84.62 83 ALA A C 1
ATOM 645 O O . ALA A 1 83 ? -7.861 9.798 15.218 1.00 84.62 83 ALA A O 1
ATOM 646 N N . LEU A 1 84 ? -9.331 9.544 13.537 1.00 88.00 84 LEU A N 1
ATOM 647 C CA . LEU A 1 84 ? -8.366 9.318 12.462 1.00 88.00 84 LEU A CA 1
ATOM 648 C C . LEU A 1 84 ? -8.251 10.524 11.522 1.00 88.00 84 LEU A C 1
ATOM 650 O O . LEU A 1 84 ? -7.766 10.380 10.404 1.00 88.00 84 LEU A O 1
ATOM 654 N N . PHE A 1 85 ? -8.663 11.718 11.960 1.00 88.50 85 PHE A N 1
ATOM 655 C CA . PHE A 1 85 ? -8.688 12.918 11.119 1.00 88.50 85 PHE A CA 1
ATOM 656 C C . PHE A 1 85 ? -7.348 13.182 10.417 1.00 88.50 85 PHE A C 1
ATOM 658 O O . PHE A 1 85 ? -7.303 13.393 9.203 1.00 88.50 85 PHE A O 1
ATOM 665 N N . LEU A 1 86 ? -6.247 13.135 11.174 1.00 90.00 86 LEU A N 1
ATOM 666 C CA . LEU A 1 86 ? -4.908 13.400 10.654 1.00 90.00 86 LEU A CA 1
ATOM 667 C C . LEU A 1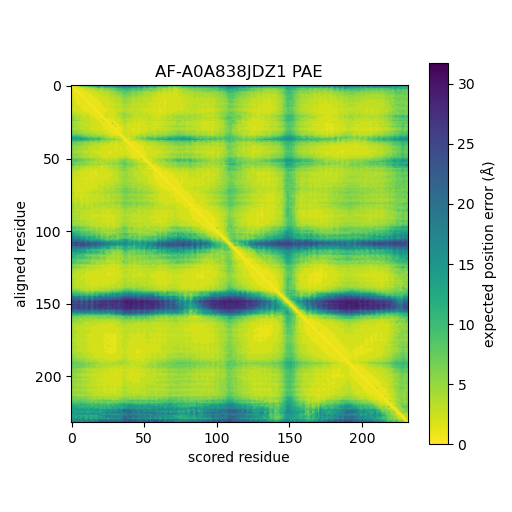 86 ? -4.447 12.342 9.629 1.00 90.00 86 LEU A C 1
ATOM 669 O O . LEU A 1 86 ? -4.147 12.734 8.498 1.00 90.00 86 LEU A O 1
ATOM 673 N N . PRO A 1 87 ? -4.413 11.028 9.942 1.00 91.56 87 PRO A N 1
ATOM 674 C CA . PRO A 1 87 ? -4.003 10.025 8.960 1.00 91.56 87 PRO A CA 1
ATOM 675 C C . PRO A 1 87 ? -4.962 9.930 7.760 1.00 91.56 87 PRO A C 1
ATOM 677 O O . PRO A 1 87 ? -4.484 9.747 6.641 1.00 91.56 87 PRO A O 1
ATOM 680 N N . LEU A 1 88 ? -6.275 10.141 7.937 1.00 91.19 88 LEU A N 1
ATOM 681 C CA . LEU A 1 88 ? -7.238 10.203 6.826 1.00 91.19 88 LEU A CA 1
ATOM 682 C C . LEU A 1 88 ? -6.935 11.368 5.881 1.00 91.19 88 LEU A C 1
ATOM 684 O O . LEU A 1 88 ? -6.886 11.182 4.666 1.00 91.19 88 LEU A O 1
ATOM 688 N N . THR A 1 89 ? -6.694 12.560 6.431 1.00 92.12 89 THR A N 1
ATOM 689 C CA . THR A 1 89 ? -6.389 13.760 5.640 1.00 92.12 89 THR A CA 1
ATOM 690 C C . THR A 1 89 ? -5.090 13.583 4.857 1.00 92.12 89 THR A C 1
ATOM 692 O O . THR A 1 89 ? -5.042 13.864 3.660 1.00 92.12 89 THR A O 1
ATOM 695 N N . LEU A 1 90 ? -4.043 13.060 5.499 1.00 93.44 90 LEU A N 1
ATOM 696 C CA . LEU A 1 90 ? -2.763 12.791 4.842 1.00 93.44 90 LEU A CA 1
ATOM 697 C C . LEU A 1 90 ? -2.887 11.718 3.748 1.00 93.44 90 LEU A C 1
ATOM 699 O O . LEU A 1 90 ? -2.326 11.882 2.662 1.00 93.44 90 LEU A O 1
ATOM 703 N N . ALA A 1 91 ? -3.657 10.652 3.991 1.00 93.19 91 ALA A N 1
ATOM 704 C CA . ALA A 1 91 ? -3.925 9.627 2.987 1.00 93.19 91 ALA A CA 1
ATOM 705 C C . ALA A 1 91 ? -4.674 10.208 1.776 1.00 93.19 91 ALA A C 1
ATOM 707 O O . ALA A 1 91 ? -4.291 9.928 0.638 1.00 93.19 91 ALA A O 1
ATOM 708 N N . LEU A 1 92 ? -5.678 11.063 2.011 1.00 92.31 92 LEU A N 1
ATOM 709 C CA . LEU A 1 92 ? -6.446 11.735 0.962 1.00 92.31 92 LEU A CA 1
ATOM 710 C C . LEU A 1 92 ? -5.571 12.668 0.119 1.00 92.31 92 LEU A C 1
ATOM 712 O O . LEU A 1 92 ? -5.628 12.613 -1.109 1.00 92.31 92 LEU A O 1
ATOM 716 N N . ILE A 1 93 ? -4.716 13.472 0.758 1.00 92.94 93 ILE A N 1
ATOM 717 C CA . ILE A 1 93 ? -3.733 14.310 0.057 1.00 92.94 93 ILE A CA 1
ATOM 718 C C . ILE A 1 93 ? -2.844 13.437 -0.834 1.00 92.94 93 ILE A C 1
ATOM 720 O O . ILE A 1 93 ? -2.635 13.767 -2.000 1.00 92.94 93 ILE A O 1
ATOM 724 N N . GLY A 1 94 ? -2.367 12.297 -0.328 1.00 91.75 94 GLY A N 1
ATOM 725 C CA . GLY A 1 94 ? -1.565 11.360 -1.114 1.00 91.75 94 GLY A CA 1
ATOM 726 C C . GLY A 1 94 ? -2.305 10.800 -2.336 1.00 91.75 94 GLY A C 1
ATOM 727 O O . GLY A 1 94 ? -1.732 10.748 -3.424 1.00 91.75 94 GLY A O 1
ATOM 728 N N . ILE A 1 95 ? -3.592 10.461 -2.200 1.00 90.88 95 ILE A N 1
ATOM 729 C CA . ILE A 1 95 ? -4.437 9.989 -3.313 1.00 90.88 95 ILE A CA 1
ATOM 730 C C . ILE A 1 95 ? -4.615 11.084 -4.374 1.00 90.88 95 ILE A C 1
ATOM 732 O O . ILE A 1 95 ? -4.452 10.819 -5.567 1.00 90.88 95 ILE A O 1
ATOM 736 N N . VAL A 1 96 ? -4.889 12.324 -3.958 1.00 89.56 96 VAL A N 1
ATOM 737 C CA . VAL A 1 96 ? -5.043 13.467 -4.875 1.00 89.56 96 VAL A CA 1
ATOM 738 C C . VAL A 1 96 ? -3.729 13.770 -5.599 1.00 89.56 96 VAL A C 1
ATOM 740 O O . VAL A 1 96 ? -3.710 13.900 -6.824 1.00 89.56 96 VAL A O 1
ATOM 743 N N . LEU A 1 97 ? -2.611 13.824 -4.868 1.00 88.31 97 LEU A N 1
ATOM 744 C CA . LEU A 1 97 ? -1.283 14.050 -5.445 1.00 88.31 97 LEU A CA 1
ATOM 745 C C . LEU A 1 97 ? -0.884 12.945 -6.425 1.00 88.31 97 LEU A C 1
ATOM 747 O O . LEU A 1 97 ? -0.222 13.221 -7.429 1.00 88.31 97 LEU A O 1
ATOM 751 N N . ARG A 1 98 ? -1.303 11.701 -6.176 1.00 87.06 98 ARG A N 1
ATOM 752 C CA . ARG A 1 98 ? -1.098 10.587 -7.103 1.00 87.06 98 ARG A CA 1
ATOM 753 C C . ARG A 1 98 ? -1.831 10.826 -8.425 1.00 87.06 98 ARG A C 1
ATOM 755 O O . ARG A 1 98 ? -1.207 10.707 -9.479 1.00 87.06 98 ARG A O 1
ATOM 762 N N . GLY A 1 99 ? -3.104 11.221 -8.375 1.00 82.44 99 GLY A N 1
ATOM 763 C CA . GLY A 1 99 ? -3.878 11.558 -9.574 1.00 82.44 99 GLY A CA 1
ATOM 764 C C . GLY A 1 99 ? -3.287 12.731 -10.352 1.00 82.44 99 GLY A C 1
ATOM 765 O O . GLY A 1 99 ? -3.085 12.643 -11.564 1.00 82.44 99 GLY A O 1
ATOM 766 N N . ALA A 1 100 ? -2.884 13.787 -9.640 1.00 83.00 100 ALA A N 1
ATOM 767 C CA . ALA A 1 100 ? -2.171 14.914 -10.232 1.00 83.00 100 ALA A CA 1
ATOM 768 C C . ALA A 1 100 ? -0.879 14.458 -10.933 1.00 83.00 100 ALA A C 1
ATOM 770 O O . ALA A 1 100 ? -0.622 14.836 -12.074 1.00 83.00 100 ALA A O 1
ATOM 771 N N . SER A 1 101 ? -0.092 13.586 -10.297 1.00 79.94 101 SER A N 1
ATOM 772 C CA . SER A 1 101 ? 1.176 13.095 -10.850 1.00 79.94 101 SER A CA 1
ATOM 773 C C . SER A 1 101 ? 1.003 12.357 -12.183 1.00 79.94 101 SER A C 1
ATOM 775 O O . SER A 1 101 ? 1.843 12.515 -13.072 1.00 79.94 101 SER A O 1
ATOM 777 N N . PHE A 1 102 ? -0.075 11.585 -12.361 1.00 75.56 102 PHE A N 1
ATOM 778 C CA . PHE A 1 102 ? -0.383 10.946 -13.647 1.00 75.56 102 PHE A CA 1
ATOM 779 C C . PHE A 1 102 ? -0.732 11.976 -14.730 1.00 75.56 102 PHE A C 1
ATOM 781 O O . PHE A 1 102 ? -0.173 11.926 -15.831 1.00 75.56 102 PHE A O 1
ATOM 788 N N . GLY A 1 103 ? -1.583 12.956 -14.410 1.00 72.88 103 GLY A N 1
ATOM 789 C CA . GLY A 1 103 ? -1.941 14.040 -15.330 1.00 72.88 103 GLY A CA 1
ATOM 790 C C . GLY A 1 103 ? -0.732 14.883 -15.751 1.00 72.88 103 GLY A C 1
ATOM 791 O O . GLY A 1 103 ? -0.509 15.120 -16.938 1.00 72.88 103 GLY A O 1
ATOM 792 N N . PHE A 1 104 ? 0.125 15.261 -14.799 1.00 74.12 104 PHE A N 1
ATOM 793 C CA . PHE A 1 104 ? 1.314 16.066 -15.080 1.00 74.12 104 PHE A CA 1
ATOM 794 C C . PHE A 1 104 ? 2.395 15.289 -15.852 1.00 74.12 104 PHE A C 1
ATOM 796 O O . PHE A 1 104 ? 3.018 15.853 -16.752 1.00 74.12 104 PHE A O 1
ATOM 803 N N . ARG A 1 105 ? 2.604 13.990 -15.578 1.00 70.62 105 ARG A N 1
ATOM 804 C CA . ARG A 1 105 ? 3.584 13.162 -16.318 1.00 70.62 105 ARG A CA 1
ATOM 805 C C . ARG A 1 105 ? 3.177 12.893 -17.766 1.00 70.62 105 ARG A C 1
ATOM 807 O O . ARG A 1 105 ? 4.063 12.696 -18.594 1.00 70.62 105 ARG A O 1
ATOM 814 N N . THR A 1 106 ? 1.880 12.869 -18.066 1.00 68.81 106 THR A N 1
ATOM 815 C CA . THR A 1 106 ? 1.376 12.674 -19.434 1.00 68.81 106 THR A CA 1
ATOM 816 C C . THR A 1 106 ? 1.416 13.956 -20.268 1.00 68.81 106 THR A C 1
ATOM 818 O O . THR A 1 106 ? 1.714 13.886 -21.456 1.00 68.81 106 THR A O 1
ATOM 821 N N . HIS A 1 107 ? 1.194 15.126 -19.656 1.00 65.81 107 HIS A N 1
ATOM 822 C CA . HIS A 1 107 ? 1.107 16.402 -20.379 1.00 65.81 107 HIS A CA 1
ATOM 823 C C . HIS A 1 107 ? 2.437 17.172 -20.467 1.00 65.81 107 HIS A C 1
ATOM 825 O O . HIS A 1 107 ? 2.718 17.804 -21.485 1.00 65.81 107 HIS A O 1
ATOM 831 N N . PHE A 1 108 ? 3.303 17.110 -19.448 1.00 60.69 108 PHE A N 1
ATOM 832 C CA . PHE A 1 108 ? 4.542 17.902 -19.400 1.00 60.69 108 PHE A CA 1
ATOM 833 C C . PHE A 1 108 ? 5.759 17.086 -19.848 1.00 60.69 108 PHE A C 1
ATOM 835 O O . PHE A 1 108 ? 6.641 16.731 -19.063 1.00 60.69 108 PHE A O 1
ATOM 842 N N . THR A 1 109 ? 5.823 16.802 -21.150 1.00 59.84 109 THR A N 1
ATOM 843 C CA . THR A 1 109 ? 6.929 16.029 -21.747 1.00 59.84 109 THR A CA 1
ATOM 844 C C . THR A 1 109 ? 8.234 16.839 -21.837 1.00 59.84 109 THR A C 1
ATOM 846 O O . THR A 1 109 ? 9.323 16.267 -21.750 1.00 59.84 109 THR A O 1
ATOM 849 N N . SER A 1 110 ? 8.129 18.169 -21.940 1.00 59.91 110 SER A N 1
ATOM 850 C CA . SER A 1 110 ? 9.226 19.080 -22.313 1.00 59.91 110 SER A CA 1
ATOM 851 C C . SER A 1 110 ? 10.094 19.573 -21.142 1.00 59.91 110 SER A C 1
ATOM 853 O O . SER A 1 110 ? 11.224 19.999 -21.361 1.00 59.91 110 SER A O 1
ATOM 855 N N . ALA A 1 111 ? 9.609 19.500 -19.895 1.00 70.06 111 ALA A N 1
ATOM 856 C CA . ALA A 1 111 ? 10.321 19.987 -18.707 1.00 70.06 111 ALA A CA 1
ATOM 857 C C . ALA A 1 111 ? 10.827 18.819 -17.840 1.00 70.06 111 ALA A C 1
ATOM 859 O O . ALA A 1 111 ? 10.125 18.324 -16.956 1.00 70.06 111 ALA A O 1
ATOM 860 N N . VAL A 1 112 ? 12.066 18.378 -18.091 1.00 67.44 112 VAL A N 1
ATOM 861 C CA . VAL A 1 112 ? 12.679 17.200 -17.442 1.00 67.44 112 VAL A CA 1
ATOM 862 C C . VAL A 1 112 ? 12.666 17.304 -15.910 1.00 67.44 112 VAL A C 1
ATOM 864 O O . VAL A 1 112 ? 12.251 16.356 -15.247 1.00 67.44 112 VAL A O 1
ATOM 867 N N . THR A 1 113 ? 13.017 18.466 -15.351 1.00 70.62 113 THR A N 1
ATOM 868 C CA . THR A 1 113 ? 13.053 18.707 -13.896 1.00 70.62 113 THR A CA 1
ATOM 869 C C . THR A 1 113 ? 11.677 18.571 -13.240 1.00 70.62 113 THR A C 1
ATOM 871 O O . THR A 1 113 ? 11.552 17.987 -12.165 1.00 70.62 113 THR A O 1
ATOM 874 N N . ILE A 1 114 ? 10.624 19.058 -13.905 1.00 71.44 114 ILE A N 1
ATOM 875 C CA . ILE A 1 114 ? 9.244 18.979 -13.406 1.00 71.44 114 ILE A CA 1
ATOM 876 C C . ILE A 1 114 ? 8.782 17.519 -13.417 1.00 71.44 114 ILE A C 1
ATOM 878 O O . ILE A 1 114 ? 8.263 17.020 -12.420 1.00 71.44 114 ILE A O 1
ATOM 882 N N . ARG A 1 115 ? 9.051 16.791 -14.506 1.00 69.44 115 ARG A N 1
ATOM 883 C CA . ARG A 1 115 ? 8.705 15.369 -14.628 1.00 69.44 115 ARG A CA 1
ATOM 884 C C . ARG A 1 115 ? 9.377 14.505 -13.556 1.00 69.44 115 ARG A C 1
ATOM 886 O O . ARG A 1 115 ? 8.755 13.578 -13.042 1.00 69.44 115 ARG A O 1
ATOM 893 N N . GLU A 1 116 ? 10.630 14.795 -13.211 1.00 73.12 116 GLU A N 1
ATOM 894 C CA . GLU A 1 116 ? 11.356 14.075 -12.158 1.00 73.12 116 GLU A CA 1
ATOM 895 C C . GLU A 1 116 ? 10.847 14.405 -10.751 1.00 73.12 116 GLU A C 1
ATOM 897 O O . GLU A 1 116 ? 10.697 13.491 -9.938 1.00 73.12 116 GLU A O 1
ATOM 902 N N . ALA A 1 117 ? 10.522 15.671 -10.473 1.00 76.88 117 ALA A N 1
ATOM 903 C CA . ALA A 1 117 ? 9.925 16.078 -9.202 1.00 76.88 117 ALA A CA 1
ATOM 904 C C . ALA A 1 117 ? 8.575 15.379 -8.964 1.00 76.88 117 ALA A C 1
ATOM 906 O O . ALA A 1 117 ? 8.371 14.782 -7.907 1.00 76.88 117 ALA A O 1
ATOM 907 N N . TRP A 1 118 ? 7.698 15.356 -9.973 1.00 78.50 118 TRP A N 1
ATOM 908 C CA . TRP A 1 118 ? 6.418 14.642 -9.905 1.00 78.50 118 TRP A CA 1
ATOM 909 C C . TRP A 1 118 ? 6.580 13.119 -9.862 1.00 78.50 118 TRP A C 1
ATOM 911 O O . TRP A 1 118 ? 5.785 12.443 -9.219 1.00 78.50 118 TRP A O 1
ATOM 921 N N . GLY A 1 119 ? 7.628 12.562 -10.478 1.00 76.44 119 GLY A N 1
ATOM 922 C CA . GLY A 1 119 ? 7.970 11.143 -10.331 1.00 76.44 119 GLY A CA 1
ATOM 923 C C . GLY A 1 119 ? 8.357 10.775 -8.895 1.00 76.44 119 GLY A C 1
ATOM 924 O O . GLY A 1 119 ? 7.876 9.784 -8.353 1.00 76.44 119 GLY A O 1
ATOM 925 N N . ARG A 1 120 ? 9.171 11.607 -8.233 1.00 79.12 120 ARG A N 1
ATOM 926 C CA . ARG A 1 120 ? 9.524 11.406 -6.816 1.00 79.12 120 ARG A CA 1
ATOM 927 C C . ARG A 1 120 ? 8.321 11.594 -5.897 1.00 79.12 120 ARG A C 1
ATOM 929 O O . ARG A 1 120 ? 8.138 10.787 -4.991 1.00 79.12 120 ARG A O 1
ATOM 936 N N . ALA A 1 121 ? 7.501 12.614 -6.151 1.00 82.50 121 ALA A N 1
ATOM 937 C CA . ALA A 1 121 ? 6.267 12.845 -5.405 1.00 82.50 121 ALA A CA 1
ATOM 938 C C . ALA A 1 121 ? 5.322 11.641 -5.521 1.00 82.50 121 ALA A C 1
ATOM 940 O O . ALA A 1 121 ? 4.874 11.135 -4.499 1.00 82.50 121 ALA A O 1
ATOM 941 N N . PHE A 1 122 ? 5.108 11.128 -6.739 1.00 81.62 122 PHE A N 1
ATOM 942 C CA . PHE A 1 122 ? 4.317 9.927 -7.012 1.00 81.62 122 PHE A CA 1
ATOM 943 C C . PHE A 1 122 ? 4.799 8.714 -6.215 1.00 81.62 122 PHE A C 1
ATOM 945 O O . PHE A 1 122 ? 3.998 8.036 -5.571 1.00 81.62 122 PHE A O 1
ATOM 952 N N . GLY A 1 123 ? 6.106 8.461 -6.222 1.00 83.12 123 GLY A N 1
ATOM 953 C CA . GLY A 1 123 ? 6.694 7.369 -5.461 1.00 83.12 123 GLY A CA 1
ATOM 954 C C . GLY A 1 123 ? 6.509 7.524 -3.951 1.00 83.12 123 GLY A C 1
ATOM 955 O O . GLY A 1 123 ? 6.084 6.588 -3.278 1.00 83.12 123 GLY A O 1
ATOM 956 N N . LEU A 1 124 ? 6.750 8.728 -3.425 1.00 89.81 124 LEU A N 1
ATOM 957 C CA . LEU A 1 124 ? 6.644 9.013 -1.996 1.00 89.81 124 LEU A CA 1
ATOM 958 C C . LEU A 1 124 ? 5.204 8.873 -1.484 1.00 89.81 124 LEU A C 1
ATOM 960 O O . LEU A 1 124 ? 4.973 8.196 -0.483 1.00 89.81 124 LEU A O 1
ATOM 964 N N . VAL A 1 125 ? 4.222 9.455 -2.181 1.00 91.19 125 VAL A N 1
ATOM 965 C CA . VAL A 1 125 ? 2.810 9.331 -1.777 1.00 91.19 125 VAL A CA 1
ATOM 966 C C . VAL A 1 125 ? 2.316 7.892 -1.898 1.00 91.19 125 VAL A C 1
ATOM 968 O O . VAL A 1 125 ? 1.515 7.449 -1.082 1.00 91.19 125 VAL A O 1
ATOM 971 N N . SER A 1 126 ? 2.864 7.122 -2.841 1.00 90.94 126 SER A N 1
ATOM 972 C CA . SER A 1 126 ? 2.536 5.703 -3.001 1.00 90.94 126 SER A CA 1
ATOM 973 C C . SER A 1 126 ? 3.113 4.804 -1.904 1.00 90.94 126 SER A C 1
ATOM 975 O O . SER A 1 126 ? 2.681 3.665 -1.780 1.00 90.94 126 SER A O 1
ATOM 977 N N . ILE A 1 127 ? 4.046 5.305 -1.089 1.00 93.94 127 ILE A N 1
ATOM 978 C CA . ILE A 1 127 ? 4.521 4.645 0.136 1.00 93.94 127 ILE A CA 1
ATOM 979 C C . ILE A 1 127 ? 3.704 5.128 1.342 1.00 93.94 127 ILE A C 1
ATOM 981 O O . ILE A 1 127 ? 3.218 4.321 2.133 1.00 93.94 127 ILE A O 1
ATOM 985 N N . ILE A 1 128 ? 3.528 6.447 1.474 1.00 94.69 128 ILE A N 1
ATOM 986 C CA . ILE A 1 128 ? 2.882 7.067 2.640 1.00 94.69 128 ILE A CA 1
ATOM 987 C C . ILE A 1 128 ? 1.397 6.695 2.727 1.00 94.69 128 ILE A C 1
ATOM 989 O O . ILE A 1 128 ? 0.915 6.356 3.804 1.00 94.69 128 ILE A O 1
ATOM 993 N N . THR A 1 129 ? 0.658 6.725 1.616 1.00 94.25 129 THR A N 1
ATOM 994 C CA . THR A 1 129 ? -0.780 6.425 1.620 1.00 94.25 129 THR A CA 1
ATOM 995 C C . THR A 1 129 ? -1.095 5.005 2.111 1.00 94.25 129 THR A C 1
ATOM 997 O O . THR A 1 129 ? -1.860 4.897 3.069 1.00 94.25 129 THR A O 1
ATOM 1000 N N . PRO A 1 130 ? -0.540 3.911 1.544 1.00 95.19 130 PRO A N 1
ATOM 1001 C CA . PRO A 1 130 ? -0.837 2.565 2.040 1.00 95.19 130 PRO A CA 1
ATOM 1002 C C . PRO A 1 130 ? -0.349 2.342 3.474 1.00 95.19 130 PRO A C 1
ATOM 1004 O O . PRO A 1 130 ? -1.013 1.628 4.222 1.00 95.19 130 PRO A O 1
ATOM 1007 N N . PHE A 1 131 ? 0.746 2.989 3.889 1.00 96.56 131 PHE A N 1
ATOM 1008 C CA . PHE A 1 131 ? 1.185 2.968 5.284 1.00 96.56 131 PHE A CA 1
ATOM 1009 C C . PHE A 1 131 ? 0.111 3.521 6.221 1.00 96.56 131 PHE A C 1
ATOM 1011 O O . PHE A 1 131 ? -0.293 2.836 7.155 1.00 96.56 131 PHE A O 1
ATOM 1018 N N . LEU A 1 132 ? -0.391 4.727 5.939 1.00 95.12 132 LEU A N 1
ATOM 1019 C CA . LEU A 1 132 ? -1.434 5.370 6.740 1.00 95.12 132 LEU A CA 1
ATOM 1020 C C . LEU A 1 132 ? -2.740 4.570 6.727 1.00 95.12 132 LEU A C 1
ATOM 1022 O O . LEU A 1 132 ? -3.385 4.428 7.760 1.00 95.12 132 LEU A O 1
ATOM 1026 N N . LEU A 1 133 ? -3.132 4.015 5.577 1.00 94.38 133 LEU A N 1
ATOM 1027 C CA . LEU A 1 133 ? -4.307 3.142 5.493 1.00 94.38 133 LEU A CA 1
ATOM 1028 C C . LEU A 1 133 ? -4.141 1.888 6.367 1.00 94.38 133 LEU A C 1
ATOM 1030 O O . LEU A 1 133 ? -5.077 1.503 7.067 1.00 94.38 133 LEU A O 1
ATOM 1034 N N . GLY A 1 134 ? -2.949 1.285 6.375 1.00 93.75 134 GLY A N 1
ATOM 1035 C CA . GLY A 1 134 ? -2.627 0.136 7.220 1.00 93.75 134 GLY A CA 1
ATOM 1036 C C . GLY A 1 134 ? -2.622 0.472 8.713 1.00 93.75 134 GLY A C 1
ATOM 1037 O O . GLY A 1 134 ? -3.227 -0.257 9.501 1.00 93.75 134 GLY A O 1
ATOM 1038 N N . THR A 1 135 ? -2.013 1.593 9.113 1.00 93.56 135 THR A N 1
ATOM 1039 C CA . THR A 1 135 ? -2.011 2.018 10.522 1.00 93.56 135 THR A CA 1
ATOM 1040 C C . THR A 1 135 ? -3.422 2.330 11.021 1.00 93.56 135 THR A C 1
ATOM 1042 O O . THR A 1 135 ? -3.774 1.957 12.139 1.00 93.56 135 THR A O 1
ATOM 1045 N N . MET A 1 136 ? -4.266 2.940 10.181 1.00 92.12 136 MET A N 1
ATOM 1046 C CA . MET A 1 136 ? -5.679 3.182 10.486 1.00 92.12 136 MET A CA 1
ATOM 1047 C C . MET A 1 136 ? -6.463 1.880 10.648 1.00 92.12 136 MET A C 1
ATOM 1049 O O . MET A 1 136 ? -7.199 1.732 11.623 1.00 92.12 136 MET A O 1
ATOM 1053 N N . ALA A 1 137 ? -6.282 0.915 9.742 1.00 91.31 137 ALA A N 1
ATOM 1054 C CA . ALA A 1 137 ? -6.930 -0.391 9.851 1.00 91.31 137 ALA A CA 1
ATOM 1055 C C . ALA A 1 137 ? -6.540 -1.106 11.156 1.00 91.31 137 ALA A C 1
ATOM 1057 O O . ALA A 1 137 ? -7.401 -1.648 11.847 1.00 91.31 137 ALA A O 1
ATOM 1058 N N . ALA A 1 138 ? -5.264 -1.042 11.542 1.00 89.75 138 ALA A N 1
ATOM 1059 C CA . ALA A 1 138 ? -4.781 -1.607 12.796 1.00 89.75 138 ALA A CA 1
ATOM 1060 C C . ALA A 1 138 ? -5.311 -0.878 14.036 1.00 89.75 138 ALA A C 1
ATOM 1062 O O . ALA A 1 138 ? -5.658 -1.534 15.015 1.00 89.75 138 ALA A O 1
ATOM 1063 N N . ALA A 1 139 ? -5.412 0.452 14.006 1.00 88.31 139 ALA A N 1
ATOM 1064 C CA . ALA A 1 139 ? -5.986 1.243 15.096 1.00 88.31 139 ALA A CA 1
ATOM 1065 C C . ALA A 1 139 ? -7.454 0.869 15.363 1.00 88.31 139 ALA A C 1
ATOM 1067 O O . ALA A 1 139 ? -7.874 0.752 16.517 1.00 88.31 139 ALA A O 1
ATOM 1068 N N . VAL A 1 140 ? -8.221 0.631 14.292 1.00 87.38 140 VAL A N 1
ATOM 1069 C CA . VAL A 1 140 ? -9.605 0.144 14.375 1.00 87.38 140 VAL A CA 1
ATOM 1070 C C . VAL A 1 140 ? -9.638 -1.297 14.889 1.00 87.38 140 VAL A C 1
ATOM 1072 O O . VAL A 1 140 ? -10.349 -1.584 15.849 1.00 87.38 140 VAL A O 1
ATOM 1075 N N . ALA A 1 141 ? -8.838 -2.193 14.304 1.00 85.25 141 ALA A N 1
ATOM 1076 C CA . ALA A 1 141 ? -8.842 -3.620 14.633 1.00 85.25 141 ALA A CA 1
ATOM 1077 C C . ALA A 1 141 ? -8.355 -3.922 16.063 1.00 85.25 141 ALA A C 1
ATOM 1079 O O . ALA A 1 141 ? -8.881 -4.812 16.722 1.00 85.25 141 ALA A O 1
ATOM 1080 N N . SER A 1 142 ? -7.377 -3.169 16.569 1.00 79.38 142 SER A N 1
ATOM 1081 C CA . SER A 1 142 ? -6.841 -3.330 17.930 1.00 79.38 142 SER A CA 1
ATOM 1082 C C . SER A 1 142 ? -7.757 -2.767 19.026 1.00 79.38 142 SER A C 1
ATOM 1084 O O . SER A 1 142 ? -7.476 -2.945 20.212 1.00 79.38 142 SER A O 1
ATOM 1086 N N . GLY A 1 143 ? -8.854 -2.090 18.663 1.00 75.00 143 GLY A N 1
ATOM 1087 C CA . GLY A 1 143 ? -9.792 -1.509 19.627 1.00 75.00 143 GLY A CA 1
ATOM 1088 C C . GLY A 1 143 ? -9.191 -0.370 20.457 1.00 75.00 143 GLY A C 1
ATOM 1089 O O . GLY A 1 143 ? -9.646 -0.118 21.576 1.00 75.00 143 GLY A O 1
ATOM 1090 N N . GLN A 1 144 ? -8.162 0.302 19.930 1.00 70.56 144 GLN A N 1
ATOM 1091 C CA . GLN A 1 144 ? -7.533 1.481 20.542 1.00 70.56 144 GLN A CA 1
ATOM 1092 C C . GLN A 1 144 ? -8.463 2.703 20.494 1.00 70.56 144 GLN A C 1
ATOM 1094 O O . GLN A 1 144 ? -8.402 3.585 21.349 1.00 70.56 144 GLN A O 1
ATOM 1099 N N . ILE A 1 145 ? -9.382 2.732 19.526 1.00 70.38 145 ILE A N 1
ATOM 1100 C CA . ILE A 1 145 ? -10.425 3.753 19.417 1.00 70.38 145 ILE A CA 1
ATOM 1101 C C . ILE A 1 145 ? -11.579 3.365 20.351 1.00 70.38 145 ILE A C 1
ATOM 1103 O O . ILE A 1 145 ? -12.529 2.694 19.947 1.00 70.38 145 ILE A O 1
ATOM 1107 N N . ARG A 1 146 ? -11.482 3.755 21.628 1.00 63.62 146 ARG A N 1
ATOM 1108 C CA . ARG A 1 146 ? -12.529 3.510 22.634 1.00 63.62 146 ARG A CA 1
ATOM 1109 C C . ARG A 1 146 ? -13.341 4.768 22.907 1.00 63.62 146 ARG A C 1
ATOM 1111 O O . ARG A 1 146 ? -12.800 5.797 23.302 1.00 63.62 146 ARG A O 1
ATOM 1118 N N . VAL A 1 147 ? -14.659 4.650 22.785 1.00 57.03 147 VAL A N 1
ATOM 1119 C CA . VAL A 1 147 ? -15.602 5.660 23.273 1.00 57.03 147 VAL A CA 1
ATOM 1120 C C . VAL A 1 147 ? -15.841 5.394 24.760 1.00 57.03 147 VAL A C 1
ATOM 1122 O O . VAL A 1 147 ? -16.605 4.499 25.110 1.00 57.03 147 VAL A O 1
ATOM 1125 N N . GLN A 1 148 ? -15.180 6.135 25.652 1.00 48.88 148 GLN A N 1
ATOM 1126 C CA . GLN A 1 148 ? -15.569 6.162 27.067 1.00 48.88 148 GLN A CA 1
ATOM 1127 C C . GLN A 1 148 ? -16.530 7.332 27.320 1.00 48.88 148 GLN A C 1
ATOM 1129 O O . GLN A 1 148 ? -16.245 8.465 26.958 1.00 48.88 148 GLN A O 1
ATOM 1134 N N . GLN A 1 149 ? -17.691 7.039 27.916 1.00 43.47 149 GLN A N 1
ATOM 1135 C CA . GLN A 1 149 ? -18.626 8.007 28.518 1.00 43.47 149 GLN A CA 1
ATOM 1136 C C . GLN A 1 149 ? -18.910 9.298 27.715 1.00 43.47 149 GLN A C 1
ATOM 1138 O O . GLN A 1 149 ? -18.875 10.397 28.258 1.00 43.47 149 GLN A O 1
ATOM 1143 N N . GLY A 1 150 ? -19.204 9.195 26.415 1.00 48.81 150 GLY A N 1
ATOM 1144 C CA . GLY A 1 150 ? -19.654 10.350 25.617 1.00 48.81 150 GLY A CA 1
ATOM 1145 C C . GLY A 1 150 ? -18.592 11.423 25.334 1.00 48.81 150 GLY A C 1
ATOM 1146 O O . GLY A 1 150 ? -18.886 12.384 24.629 1.00 48.81 150 GLY A O 1
ATOM 1147 N N . GLN A 1 151 ? -17.357 11.247 25.807 1.00 46.41 151 GLN A N 1
ATOM 1148 C CA . GLN A 1 151 ? -16.195 12.034 25.410 1.00 46.41 151 GLN A CA 1
ATOM 1149 C C . GLN A 1 151 ? -15.041 11.076 25.147 1.00 46.41 151 GLN A C 1
ATOM 1151 O O . GLN A 1 151 ? -14.431 10.536 26.062 1.00 46.41 151 GLN A O 1
ATOM 1156 N N . SER A 1 152 ? -14.742 10.845 23.870 1.00 50.72 152 SER A N 1
ATOM 1157 C CA . SER A 1 152 ? -13.540 10.103 23.504 1.00 50.72 152 SER A CA 1
ATOM 1158 C C . SER A 1 152 ? -12.334 10.914 23.998 1.00 50.72 152 SER A C 1
ATOM 1160 O O . SER A 1 152 ? -12.185 12.058 23.560 1.00 50.72 152 SER A O 1
ATOM 1162 N N . PRO A 1 153 ? -11.449 10.379 24.862 1.00 49.72 153 PRO A N 1
ATOM 1163 C CA . PRO A 1 153 ? -10.128 10.956 25.039 1.00 49.72 153 PRO A CA 1
ATOM 1164 C C . PRO A 1 153 ? -9.400 10.660 23.731 1.00 49.72 153 PRO A C 1
ATOM 1166 O O . PRO A 1 153 ? -8.802 9.601 23.547 1.00 49.72 153 PRO A O 1
ATOM 1169 N N . VAL A 1 154 ? -9.586 11.530 22.741 1.00 54.22 154 VAL A N 1
ATOM 1170 C CA . VAL A 1 154 ? -8.988 11.373 21.424 1.00 54.22 154 VAL A CA 1
ATOM 1171 C C . VAL A 1 154 ? -7.496 11.612 21.605 1.00 54.22 154 VAL A C 1
ATOM 1173 O O . VAL A 1 154 ? -7.014 12.738 21.511 1.00 54.22 154 VAL A O 1
ATOM 1176 N N . ALA A 1 155 ? -6.738 10.549 21.866 1.00 56.16 155 ALA A N 1
ATOM 1177 C CA . ALA A 1 155 ? -5.316 10.543 21.575 1.00 56.16 155 ALA A CA 1
ATOM 1178 C C . ALA A 1 155 ? -5.181 10.566 20.043 1.00 56.16 155 ALA A C 1
ATOM 1180 O O . ALA A 1 155 ? -4.906 9.545 19.418 1.00 56.16 155 ALA A O 1
ATOM 1181 N N . LEU A 1 156 ? -5.415 11.748 19.453 1.00 61.12 156 LEU A N 1
ATOM 1182 C CA . LEU A 1 156 ? -5.474 12.060 18.013 1.00 61.12 156 LEU A CA 1
ATOM 1183 C C . LEU A 1 156 ? -4.260 11.514 17.242 1.00 61.12 156 LEU A C 1
ATOM 1185 O O . LEU A 1 156 ? -4.301 11.294 16.034 1.00 61.12 156 LEU A O 1
ATOM 1189 N N . ILE A 1 157 ? -3.163 11.314 17.967 1.00 65.12 157 ILE A N 1
ATOM 1190 C CA . ILE A 1 157 ? -1.869 10.862 17.470 1.00 65.12 157 ILE A CA 1
ATOM 1191 C C . ILE A 1 157 ? -1.530 9.451 17.988 1.00 65.12 157 ILE A C 1
ATOM 1193 O O . ILE A 1 157 ? -0.899 8.676 17.281 1.00 65.12 157 ILE A O 1
ATOM 1197 N N . GLY A 1 158 ? -1.973 9.076 19.194 1.00 70.25 158 GLY A N 1
ATOM 1198 C CA . GLY A 1 158 ? -1.573 7.820 19.840 1.00 70.25 158 GLY A CA 1
ATOM 1199 C C . GLY A 1 158 ? -2.204 6.566 19.231 1.00 70.25 158 GLY A C 1
ATOM 1200 O O . GLY A 1 158 ? -1.544 5.535 19.151 1.00 70.25 158 GLY A O 1
ATOM 1201 N N . ALA A 1 159 ? -3.451 6.648 18.753 1.00 76.12 159 ALA A N 1
ATOM 1202 C CA . ALA A 1 159 ? -4.206 5.464 18.327 1.00 76.12 159 ALA A CA 1
ATOM 1203 C C . ALA A 1 159 ? -3.624 4.754 17.087 1.00 76.12 159 ALA A C 1
ATOM 1205 O O . ALA A 1 15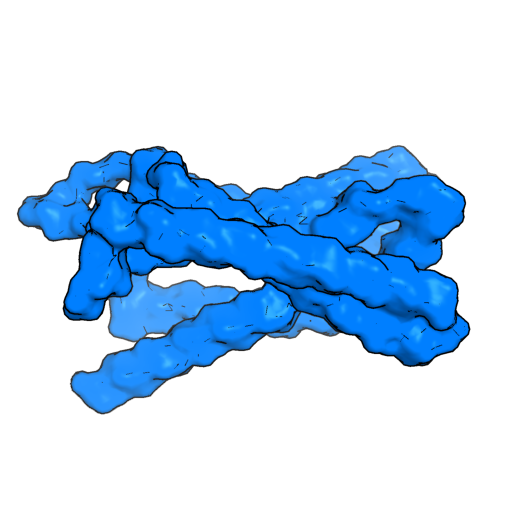9 ? -3.763 3.542 16.956 1.00 76.12 159 ALA A O 1
ATOM 1206 N N . TRP A 1 160 ? -2.968 5.491 16.185 1.00 80.94 160 TRP A N 1
ATOM 1207 C CA . TRP A 1 160 ? -2.421 4.976 14.918 1.00 80.94 160 TRP A CA 1
ATOM 1208 C C . TRP A 1 160 ? -0.883 4.961 14.875 1.00 80.94 160 TRP A C 1
ATOM 1210 O O . TRP A 1 160 ? -0.303 4.563 13.865 1.00 80.94 160 TRP A O 1
ATOM 1220 N N . LEU A 1 161 ? -0.218 5.359 15.966 1.00 86.31 161 LEU A N 1
ATOM 1221 C CA . LEU A 1 161 ? 1.242 5.306 16.131 1.00 86.31 161 LEU A CA 1
ATOM 1222 C C . LEU A 1 161 ? 1.700 4.217 17.114 1.00 86.31 161 LEU A C 1
ATOM 1224 O O . LEU A 1 161 ? 2.859 4.208 17.527 1.00 86.31 161 LEU A O 1
ATOM 1228 N N . THR A 1 162 ? 0.817 3.292 17.497 1.00 86.69 162 THR A N 1
ATOM 1229 C CA . THR A 1 162 ? 1.211 2.144 18.323 1.00 86.69 162 THR A CA 1
ATOM 1230 C C . THR A 1 162 ? 2.200 1.250 17.565 1.00 86.69 162 THR A C 1
ATOM 1232 O O . THR A 1 162 ? 2.134 1.178 16.332 1.00 86.69 162 THR A O 1
ATOM 1235 N N . PRO A 1 163 ? 3.101 0.524 18.255 1.00 87.75 163 PRO A N 1
ATOM 1236 C CA . PRO A 1 163 ? 4.035 -0.395 17.601 1.00 87.75 163 PRO A CA 1
ATOM 1237 C C . PRO A 1 163 ? 3.334 -1.383 16.661 1.00 87.75 163 PRO A C 1
ATOM 1239 O O . PRO A 1 163 ? 3.796 -1.618 15.544 1.00 87.75 163 PRO A O 1
ATOM 1242 N N . PHE A 1 164 ? 2.170 -1.894 17.075 1.00 87.19 164 PHE A N 1
ATOM 1243 C CA . PHE A 1 164 ? 1.335 -2.751 16.239 1.00 87.19 164 PHE A CA 1
ATOM 1244 C C . PHE A 1 164 ? 0.792 -2.020 15.003 1.00 87.19 164 PHE A C 1
ATOM 1246 O O . PHE A 1 164 ? 0.894 -2.544 13.894 1.00 87.19 164 PHE A O 1
ATOM 1253 N N . ALA A 1 165 ? 0.271 -0.798 15.152 1.00 90.38 165 ALA A N 1
ATOM 1254 C CA . ALA A 1 165 ? -0.229 -0.028 14.016 1.00 90.38 165 ALA A CA 1
ATOM 1255 C C . ALA A 1 165 ? 0.875 0.283 13.001 1.00 90.38 165 ALA A C 1
ATOM 1257 O O . ALA A 1 165 ? 0.673 0.083 11.804 1.00 90.38 165 ALA A O 1
ATOM 1258 N N . LEU A 1 166 ? 2.058 0.690 13.468 1.00 93.12 166 LEU A N 1
ATOM 1259 C CA . LEU A 1 166 ? 3.223 0.946 12.619 1.00 93.12 166 LEU A CA 1
ATOM 1260 C C . LEU A 1 166 ? 3.666 -0.314 11.868 1.00 93.12 166 LEU A C 1
ATOM 1262 O O . LEU A 1 166 ? 3.942 -0.248 10.670 1.00 93.12 166 LEU A O 1
ATOM 1266 N N . LEU A 1 167 ? 3.684 -1.469 12.541 1.00 93.62 167 LEU A N 1
ATOM 1267 C CA . LEU A 1 167 ? 3.998 -2.749 11.914 1.00 93.62 167 LEU A CA 1
ATOM 1268 C C . LEU A 1 167 ? 2.998 -3.089 10.800 1.00 93.62 167 LEU A C 1
ATOM 1270 O O . LEU A 1 167 ? 3.414 -3.440 9.697 1.00 93.62 167 LEU A O 1
ATOM 1274 N N . VAL A 1 168 ? 1.694 -2.954 11.056 1.00 93.38 168 VAL A N 1
ATOM 1275 C CA . VAL A 1 168 ? 0.658 -3.216 10.045 1.00 93.38 168 VAL A CA 1
ATOM 1276 C C . VAL A 1 168 ? 0.744 -2.213 8.892 1.00 93.38 168 VAL A C 1
ATOM 1278 O O . VAL A 1 168 ? 0.580 -2.604 7.739 1.00 93.38 168 VAL A O 1
ATOM 1281 N N . GLY A 1 169 ? 1.084 -0.948 9.157 1.00 95.19 169 GLY A N 1
ATOM 1282 C CA . GLY A 1 169 ? 1.393 0.037 8.118 1.00 95.19 169 GLY A CA 1
ATOM 1283 C C . GLY A 1 169 ? 2.566 -0.396 7.231 1.00 95.19 169 GLY A C 1
ATOM 1284 O O . GLY A 1 169 ? 2.466 -0.371 6.003 1.00 95.19 169 GLY A O 1
ATOM 1285 N N . CYS A 1 170 ? 3.665 -0.864 7.827 1.00 96.19 170 CYS A N 1
ATOM 1286 C CA . CYS A 1 170 ? 4.798 -1.432 7.088 1.00 96.19 170 CYS A CA 1
ATOM 1287 C C . CYS A 1 170 ? 4.398 -2.685 6.295 1.00 96.19 170 CYS A C 1
ATOM 1289 O O . CYS A 1 170 ? 4.811 -2.858 5.146 1.00 96.19 170 CYS A O 1
ATOM 1291 N N . MET A 1 171 ? 3.557 -3.541 6.878 1.00 94.94 171 MET A N 1
ATOM 1292 C CA . MET A 1 171 ? 3.033 -4.730 6.212 1.00 94.94 171 MET A CA 1
ATOM 1293 C C . MET A 1 171 ? 2.161 -4.354 5.010 1.00 94.94 171 MET A C 1
ATOM 1295 O O . MET A 1 171 ? 2.269 -4.995 3.967 1.00 94.94 171 MET A O 1
ATOM 1299 N N . ALA A 1 172 ? 1.362 -3.288 5.111 1.00 96.19 172 ALA A N 1
ATOM 1300 C CA . ALA A 1 172 ? 0.557 -2.771 4.010 1.00 96.19 172 ALA A CA 1
ATOM 1301 C C . ALA A 1 172 ? 1.432 -2.291 2.841 1.00 96.19 172 ALA A C 1
ATOM 1303 O O . ALA A 1 172 ? 1.147 -2.644 1.696 1.00 96.19 172 ALA A O 1
ATOM 1304 N N . ILE A 1 173 ? 2.536 -1.575 3.108 1.00 96.81 173 ILE A N 1
ATOM 1305 C CA . ILE A 1 173 ? 3.526 -1.210 2.074 1.00 96.81 173 ILE A CA 1
ATOM 1306 C C . ILE A 1 173 ? 4.067 -2.475 1.393 1.00 96.81 173 ILE A C 1
ATOM 1308 O O . ILE A 1 173 ? 4.056 -2.570 0.164 1.00 96.81 173 ILE A O 1
ATOM 1312 N N . ALA A 1 174 ? 4.539 -3.447 2.178 1.00 96.25 174 ALA A N 1
ATOM 1313 C CA . ALA A 1 174 ? 5.149 -4.667 1.652 1.00 96.25 174 ALA A CA 1
ATOM 1314 C C . ALA A 1 174 ? 4.150 -5.500 0.829 1.00 96.25 174 ALA A C 1
ATOM 1316 O O . ALA A 1 174 ? 4.490 -6.010 -0.241 1.00 96.25 174 ALA A O 1
ATOM 1317 N N . LEU A 1 175 ? 2.898 -5.592 1.285 1.00 95.69 175 LEU A N 1
ATOM 1318 C CA . LEU A 1 175 ? 1.821 -6.276 0.574 1.00 95.69 175 LEU A CA 1
ATOM 1319 C C . LEU A 1 175 ? 1.504 -5.581 -0.758 1.00 95.69 175 LEU A C 1
ATOM 1321 O O . LEU A 1 175 ? 1.432 -6.251 -1.787 1.00 95.69 175 LEU A O 1
ATOM 1325 N N . CYS A 1 176 ? 1.396 -4.248 -0.765 1.00 96.38 176 CYS A N 1
ATOM 1326 C CA . CYS A 1 176 ? 1.208 -3.470 -1.991 1.00 96.38 176 CYS A CA 1
ATOM 1327 C C . CYS A 1 176 ? 2.363 -3.708 -2.975 1.00 96.38 176 CYS A C 1
ATOM 1329 O O . CYS A 1 176 ? 2.133 -4.023 -4.143 1.00 96.38 176 CYS A O 1
ATOM 1331 N N . ALA A 1 177 ? 3.611 -3.629 -2.500 1.00 96.62 177 ALA A N 1
ATOM 1332 C CA . ALA A 1 177 ? 4.796 -3.895 -3.313 1.00 96.62 177 ALA A CA 1
ATOM 1333 C C . ALA A 1 177 ? 4.790 -5.321 -3.895 1.00 96.62 177 ALA A C 1
ATOM 1335 O O . ALA A 1 177 ? 5.124 -5.505 -5.068 1.00 96.62 177 ALA A O 1
ATOM 1336 N N . SER A 1 178 ? 4.357 -6.314 -3.116 1.00 96.81 178 SER A N 1
ATOM 1337 C CA . SER A 1 178 ? 4.233 -7.709 -3.555 1.00 96.81 178 SER A CA 1
ATOM 1338 C C . SER A 1 178 ? 3.191 -7.870 -4.661 1.00 96.81 178 SER A C 1
ATOM 1340 O O . SER A 1 178 ? 3.507 -8.403 -5.726 1.00 96.81 178 SER A O 1
ATOM 1342 N N . LEU A 1 179 ? 1.975 -7.353 -4.447 1.00 95.81 179 LEU A N 1
ATOM 1343 C CA . LEU A 1 179 ? 0.885 -7.389 -5.429 1.00 95.81 179 LEU A CA 1
ATOM 1344 C C . LEU A 1 179 ? 1.301 -6.723 -6.743 1.00 95.81 179 LEU A C 1
ATOM 1346 O O . LEU A 1 179 ? 1.128 -7.291 -7.822 1.00 95.81 179 LEU A O 1
ATOM 1350 N N . ALA A 1 180 ? 1.920 -5.548 -6.651 1.00 96.06 180 ALA A N 1
ATOM 1351 C CA . ALA A 1 180 ? 2.393 -4.818 -7.813 1.00 96.06 180 ALA A CA 1
ATOM 1352 C C . ALA A 1 180 ? 3.500 -5.550 -8.564 1.00 96.06 180 ALA A C 1
ATOM 1354 O O . ALA A 1 180 ? 3.497 -5.554 -9.789 1.00 96.06 180 ALA A O 1
ATOM 1355 N N . ALA A 1 181 ? 4.447 -6.174 -7.862 1.00 96.31 181 ALA A N 1
ATOM 1356 C CA . ALA A 1 181 ? 5.525 -6.906 -8.511 1.00 96.31 181 ALA A CA 1
ATOM 1357 C C . ALA A 1 181 ? 4.983 -8.102 -9.310 1.00 96.31 181 ALA A C 1
ATOM 1359 O O . ALA A 1 181 ? 5.364 -8.280 -10.464 1.00 96.31 181 ALA A O 1
ATOM 1360 N N . VAL A 1 182 ? 4.037 -8.859 -8.740 1.00 96.62 182 VAL A N 1
ATOM 1361 C CA . VAL A 1 182 ? 3.358 -9.959 -9.447 1.00 96.62 182 VAL A CA 1
ATOM 1362 C C . VAL A 1 182 ? 2.596 -9.433 -10.665 1.00 96.62 182 VAL A C 1
ATOM 1364 O O . VAL A 1 182 ? 2.760 -9.957 -11.768 1.00 96.62 182 VAL A O 1
ATOM 1367 N N . TYR A 1 183 ? 1.813 -8.366 -10.496 1.00 95.69 183 TYR A N 1
ATOM 1368 C CA . TYR A 1 183 ? 1.069 -7.745 -11.592 1.00 95.69 183 TYR A CA 1
ATOM 1369 C C . TYR A 1 183 ? 1.996 -7.245 -12.714 1.00 95.69 183 TYR A C 1
ATOM 1371 O O . TYR A 1 183 ? 1.769 -7.533 -13.889 1.00 95.69 183 TYR A O 1
ATOM 1379 N N . LEU A 1 184 ? 3.086 -6.556 -12.368 1.00 96.06 184 LEU A N 1
ATOM 1380 C CA . LEU A 1 184 ? 4.051 -6.021 -13.328 1.00 96.06 184 LEU A CA 1
ATOM 1381 C C . LEU A 1 184 ? 4.838 -7.121 -14.044 1.00 96.06 184 LEU A C 1
ATOM 1383 O O . LEU A 1 184 ? 5.189 -6.927 -15.204 1.00 96.06 184 LEU A O 1
ATOM 1387 N N . THR A 1 185 ? 5.065 -8.285 -13.427 1.00 97.06 185 THR A N 1
ATOM 1388 C CA . THR A 1 185 ? 5.611 -9.455 -14.134 1.00 97.06 185 THR A CA 1
ATOM 1389 C C . THR A 1 185 ? 4.679 -9.911 -15.255 1.00 97.06 185 THR A C 1
ATOM 1391 O O . THR A 1 185 ? 5.141 -10.143 -16.372 1.00 97.06 185 THR A O 1
ATOM 1394 N N . VAL A 1 186 ? 3.373 -10.009 -14.988 1.00 96.31 186 VAL A N 1
ATOM 1395 C CA . VAL A 1 186 ? 2.381 -10.396 -16.007 1.00 96.31 186 VAL A CA 1
ATOM 1396 C C . VAL A 1 186 ? 2.316 -9.348 -17.118 1.00 96.31 186 VAL A C 1
ATOM 1398 O O . VAL A 1 186 ? 2.334 -9.691 -18.299 1.00 96.31 186 VAL A O 1
ATOM 1401 N N . GLN A 1 187 ? 2.309 -8.067 -16.751 1.00 95.31 187 GLN A N 1
ATOM 1402 C CA . GLN A 1 187 ? 2.254 -6.976 -17.720 1.00 95.31 187 GLN A CA 1
ATOM 1403 C C . GLN A 1 187 ? 3.528 -6.896 -18.567 1.00 95.31 187 GLN A C 1
ATOM 1405 O O . GLN A 1 187 ? 3.430 -6.724 -19.776 1.00 95.31 187 GLN A O 1
ATOM 1410 N N . ALA A 1 188 ? 4.713 -7.082 -17.981 1.00 95.25 188 ALA A N 1
ATOM 1411 C CA . ALA A 1 188 ? 5.972 -7.119 -18.725 1.00 95.25 188 ALA A CA 1
ATOM 1412 C C . ALA A 1 188 ? 5.974 -8.229 -19.788 1.00 95.25 188 ALA A C 1
ATOM 1414 O O . ALA A 1 188 ? 6.313 -7.964 -20.938 1.00 95.25 188 ALA A O 1
ATOM 1415 N N . ARG A 1 189 ? 5.494 -9.432 -19.439 1.00 95.12 189 ARG A N 1
ATOM 1416 C CA . ARG A 1 189 ? 5.317 -10.530 -20.406 1.00 95.12 189 ARG A CA 1
ATOM 1417 C C . ARG A 1 189 ? 4.320 -10.194 -21.503 1.00 95.12 189 ARG A C 1
ATOM 1419 O O . ARG A 1 189 ? 4.558 -10.507 -22.661 1.00 95.12 189 ARG A O 1
ATOM 1426 N N . ARG A 1 190 ? 3.219 -9.525 -21.153 1.00 94.00 190 ARG A N 1
ATOM 1427 C CA . ARG A 1 190 ? 2.221 -9.064 -22.128 1.00 94.00 190 AR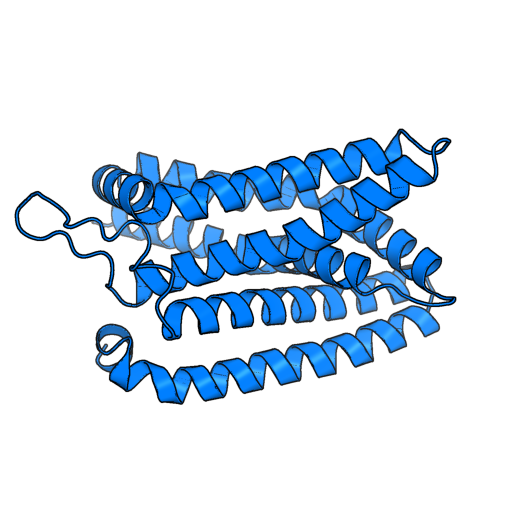G A CA 1
ATOM 1428 C C . ARG A 1 190 ? 2.802 -8.065 -23.135 1.00 94.00 190 ARG A C 1
ATOM 1430 O O . ARG A 1 190 ? 2.316 -8.000 -24.256 1.00 94.00 190 ARG A O 1
ATOM 1437 N N . PHE A 1 191 ? 3.819 -7.300 -22.743 1.00 92.94 191 PHE A N 1
ATOM 1438 C CA . PHE A 1 191 ? 4.573 -6.410 -23.631 1.00 92.94 191 PHE A CA 1
ATOM 1439 C C . PHE A 1 191 ? 5.839 -7.061 -24.215 1.00 92.94 191 PHE A C 1
ATOM 1441 O O . PHE A 1 191 ? 6.684 -6.340 -24.738 1.00 92.94 191 PHE A O 1
ATOM 1448 N N . GLU A 1 192 ? 5.971 -8.389 -24.121 1.00 93.75 192 GLU A N 1
ATOM 1449 C CA . GLU A 1 192 ? 7.083 -9.174 -24.678 1.00 93.75 192 GLU A CA 1
ATOM 1450 C C . GLU A 1 192 ? 8.475 -8.778 -24.131 1.00 93.75 192 GLU A C 1
ATOM 1452 O O . GLU A 1 192 ? 9.496 -8.976 -24.785 1.00 93.75 192 GLU A O 1
ATOM 1457 N N . ASP A 1 193 ? 8.539 -8.243 -22.903 1.00 94.19 193 ASP A N 1
ATOM 1458 C CA . ASP A 1 193 ? 9.789 -7.876 -22.219 1.00 94.19 193 ASP A CA 1
ATOM 1459 C C . ASP A 1 193 ? 10.100 -8.872 -21.082 1.00 94.19 193 ASP A C 1
ATOM 1461 O O . ASP A 1 193 ? 9.783 -8.650 -19.906 1.00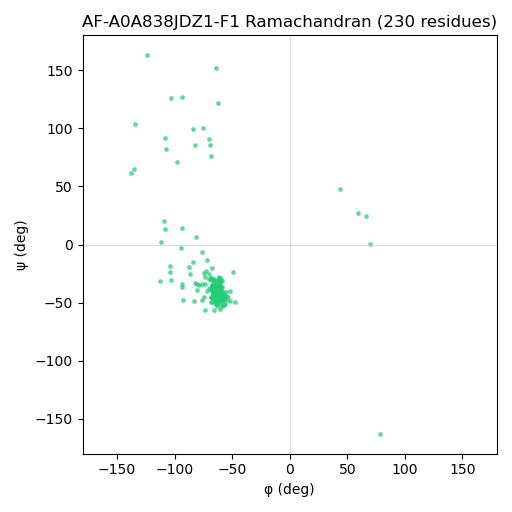 94.19 193 ASP A O 1
ATOM 1465 N N . GLU A 1 194 ? 10.702 -10.012 -21.440 1.00 94.12 194 GLU A N 1
ATOM 1466 C CA . GLU A 1 194 ? 11.055 -11.082 -20.488 1.00 94.12 194 GLU A CA 1
ATOM 1467 C C . GLU A 1 194 ? 12.134 -10.658 -19.477 1.00 94.12 194 GLU A C 1
ATOM 1469 O O . GLU A 1 194 ? 12.097 -11.073 -18.313 1.00 94.12 194 GLU A O 1
ATOM 1474 N N . ASP A 1 195 ? 13.058 -9.778 -19.873 1.00 93.75 195 ASP A N 1
ATOM 1475 C CA . ASP A 1 195 ? 14.075 -9.234 -18.969 1.00 93.75 195 ASP A CA 1
ATOM 1476 C C . ASP A 1 195 ? 13.412 -8.467 -17.822 1.00 93.75 195 ASP A C 1
ATOM 1478 O O . ASP A 1 195 ? 13.729 -8.653 -16.639 1.00 93.75 195 ASP A O 1
ATOM 1482 N N . LEU A 1 196 ? 12.451 -7.608 -18.161 1.00 93.50 196 LEU A N 1
ATOM 1483 C CA . LEU A 1 196 ? 11.704 -6.829 -17.189 1.00 93.50 196 LEU A CA 1
ATOM 1484 C C . LEU A 1 196 ? 10.791 -7.727 -16.342 1.00 93.50 196 LEU A C 1
ATOM 1486 O O . LEU A 1 196 ? 10.713 -7.541 -15.122 1.00 93.50 196 LEU A O 1
ATOM 1490 N N . ALA A 1 197 ? 10.184 -8.751 -16.948 1.00 95.62 197 ALA A N 1
ATOM 1491 C CA . ALA A 1 197 ? 9.368 -9.735 -16.245 1.00 95.62 197 ALA A CA 1
ATOM 1492 C C . ALA A 1 197 ? 10.161 -10.480 -15.162 1.00 95.62 197 ALA A C 1
ATOM 1494 O O . ALA A 1 197 ? 9.695 -10.580 -14.021 1.00 95.62 197 ALA A O 1
ATOM 1495 N N . ASN A 1 198 ? 11.374 -10.951 -15.474 1.00 95.12 198 ASN A N 1
ATOM 1496 C CA . ASN A 1 198 ? 12.225 -11.652 -14.512 1.00 95.12 198 ASN A CA 1
ATOM 1497 C C . ASN A 1 198 ? 12.673 -10.734 -13.363 1.00 95.12 198 ASN A C 1
ATOM 1499 O O . ASN A 1 198 ? 12.707 -11.148 -12.202 1.00 95.12 198 ASN A O 1
ATOM 1503 N N . ARG A 1 199 ? 12.947 -9.457 -13.651 1.00 94.44 199 ARG A N 1
ATOM 1504 C CA . ARG A 1 199 ? 13.306 -8.472 -12.617 1.00 94.44 199 ARG A CA 1
ATOM 1505 C C . ARG A 1 199 ? 12.155 -8.211 -11.651 1.00 94.44 199 ARG A C 1
ATOM 1507 O O . ARG A 1 199 ? 12.369 -8.215 -10.438 1.00 94.44 199 ARG A O 1
ATOM 1514 N N . PHE A 1 200 ? 10.934 -8.047 -12.160 1.00 95.69 200 PHE A N 1
ATOM 1515 C CA . PHE A 1 200 ? 9.753 -7.930 -11.303 1.00 95.69 200 PHE A CA 1
ATOM 1516 C C . PHE A 1 200 ? 9.430 -9.234 -10.565 1.00 95.69 200 PHE A C 1
ATOM 1518 O O . PHE A 1 200 ? 9.003 -9.180 -9.416 1.00 95.69 200 PHE A O 1
ATOM 1525 N N . ARG A 1 201 ? 9.756 -10.401 -11.138 1.00 95.62 201 ARG A N 1
ATOM 1526 C CA . ARG A 1 201 ? 9.588 -11.696 -10.463 1.00 95.62 201 ARG A CA 1
ATOM 1527 C C . ARG A 1 201 ? 10.470 -11.808 -9.220 1.00 95.62 201 ARG A C 1
ATOM 1529 O O . ARG A 1 201 ? 9.998 -12.218 -8.165 1.00 95.62 201 ARG A O 1
ATOM 1536 N N . ILE A 1 202 ? 11.740 -11.413 -9.323 1.00 95.56 202 ILE A N 1
ATOM 1537 C CA . ILE A 1 202 ? 12.658 -11.383 -8.172 1.00 95.56 202 ILE A CA 1
ATOM 1538 C C . ILE A 1 202 ? 12.138 -10.410 -7.107 1.00 95.56 202 ILE A C 1
ATOM 1540 O O . ILE A 1 202 ? 12.077 -10.751 -5.928 1.00 95.56 202 ILE A O 1
ATOM 1544 N N . ARG A 1 203 ? 11.696 -9.219 -7.526 1.00 95.62 203 ARG A N 1
ATOM 1545 C CA . ARG A 1 203 ? 11.078 -8.226 -6.636 1.00 95.62 203 ARG A CA 1
ATOM 1546 C C . ARG A 1 203 ? 9.827 -8.759 -5.934 1.00 95.62 203 ARG A C 1
ATOM 1548 O O . ARG A 1 203 ? 9.645 -8.459 -4.760 1.00 95.62 203 ARG A O 1
ATOM 1555 N N . ALA A 1 204 ? 9.018 -9.576 -6.609 1.00 95.31 204 ALA A N 1
ATOM 1556 C CA . ALA A 1 204 ? 7.841 -10.213 -6.026 1.00 95.31 204 ALA A CA 1
ATOM 1557 C C . ALA A 1 204 ? 8.217 -11.201 -4.917 1.00 95.31 204 ALA A C 1
ATOM 1559 O O . ALA A 1 204 ? 7.619 -11.160 -3.847 1.00 95.31 204 ALA A O 1
ATOM 1560 N N . PHE A 1 205 ? 9.241 -12.035 -5.128 1.00 96.38 205 PHE A N 1
ATOM 1561 C CA . PHE A 1 205 ? 9.730 -12.940 -4.083 1.00 96.38 205 PHE A CA 1
ATOM 1562 C C . PHE A 1 205 ? 10.312 -12.187 -2.886 1.00 96.38 205 PHE A C 1
ATOM 1564 O O . PHE A 1 205 ? 10.018 -12.541 -1.748 1.00 96.38 205 PHE A O 1
ATOM 1571 N N . ILE A 1 206 ? 11.100 -11.133 -3.128 1.00 96.19 206 ILE A N 1
ATOM 1572 C CA . ILE A 1 206 ? 11.675 -10.314 -2.053 1.00 96.19 206 ILE A CA 1
ATOM 1573 C C . ILE A 1 206 ? 10.562 -9.628 -1.258 1.00 96.19 206 ILE A C 1
ATOM 1575 O O . ILE A 1 206 ? 10.515 -9.764 -0.038 1.00 96.19 206 ILE A O 1
ATOM 1579 N N . ALA A 1 207 ? 9.653 -8.921 -1.933 1.00 95.25 207 ALA A N 1
ATOM 1580 C CA . ALA A 1 207 ? 8.555 -8.224 -1.273 1.00 95.25 207 ALA A CA 1
ATOM 1581 C C . ALA A 1 207 ? 7.639 -9.204 -0.526 1.00 95.25 207 ALA A C 1
ATOM 1583 O O . ALA A 1 207 ? 7.309 -8.951 0.628 1.00 95.25 207 ALA A O 1
ATOM 1584 N N . GLY A 1 208 ? 7.327 -10.358 -1.127 1.00 94.69 208 GLY A N 1
ATOM 1585 C CA . GLY A 1 208 ? 6.527 -11.402 -0.489 1.00 94.69 208 GLY A CA 1
ATOM 1586 C C . GLY A 1 208 ? 7.210 -11.988 0.748 1.00 94.69 208 GLY A C 1
ATOM 1587 O O . GLY A 1 208 ? 6.561 -12.180 1.774 1.00 94.69 208 GLY A O 1
ATOM 1588 N N . GLY A 1 20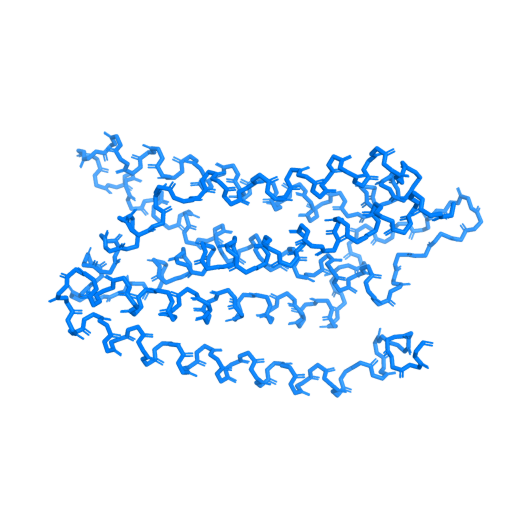9 ? 8.529 -12.198 0.693 1.00 95.88 209 GLY A N 1
ATOM 1589 C CA . GLY A 1 209 ? 9.330 -12.607 1.847 1.00 95.88 209 GLY A CA 1
ATOM 1590 C C . GLY A 1 209 ? 9.321 -11.567 2.971 1.00 95.88 209 GLY A C 1
ATOM 1591 O O . GLY A 1 209 ? 9.150 -11.926 4.133 1.00 95.88 209 GLY A O 1
ATOM 1592 N N . VAL A 1 210 ? 9.426 -10.276 2.635 1.00 95.75 210 VAL A N 1
ATOM 1593 C CA . VAL A 1 210 ? 9.309 -9.173 3.606 1.00 95.75 210 VAL A CA 1
ATOM 1594 C C . VAL A 1 210 ? 7.910 -9.129 4.223 1.00 95.75 210 VAL A C 1
ATOM 1596 O O . VAL A 1 210 ? 7.794 -9.022 5.442 1.00 95.75 210 VAL A O 1
ATOM 1599 N N . THR A 1 211 ? 6.847 -9.264 3.424 1.00 94.25 211 THR A N 1
ATOM 1600 C CA . THR A 1 211 ? 5.468 -9.341 3.931 1.00 94.25 211 THR A CA 1
ATOM 1601 C C . THR A 1 211 ? 5.297 -10.513 4.894 1.00 94.25 211 THR A C 1
ATOM 1603 O O . THR A 1 211 ? 4.733 -10.330 5.971 1.00 94.25 211 THR A O 1
ATOM 1606 N N . ALA A 1 212 ? 5.818 -11.695 4.551 1.00 93.31 212 ALA A N 1
ATOM 1607 C CA . ALA A 1 212 ? 5.756 -12.871 5.415 1.00 93.31 212 ALA A CA 1
ATOM 1608 C C . ALA A 1 212 ? 6.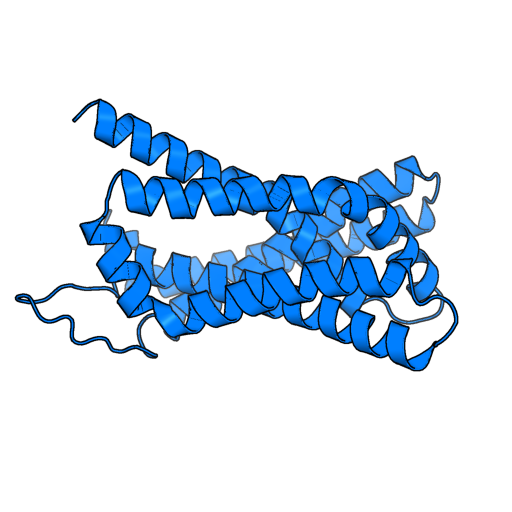515 -12.651 6.734 1.00 93.31 212 ALA A C 1
ATOM 1610 O O . ALA A 1 212 ? 5.982 -12.943 7.803 1.00 93.31 212 ALA A O 1
ATOM 1611 N N . ALA A 1 213 ? 7.720 -12.078 6.679 1.00 94.19 213 ALA A N 1
ATOM 1612 C CA . ALA A 1 213 ? 8.510 -11.768 7.868 1.00 94.19 213 ALA A CA 1
ATOM 1613 C C . ALA A 1 213 ? 7.801 -10.763 8.792 1.00 94.19 213 ALA A C 1
ATOM 1615 O O . ALA A 1 213 ? 7.716 -10.994 9.996 1.00 94.19 213 ALA A O 1
ATOM 1616 N N . LEU A 1 214 ? 7.236 -9.683 8.238 1.00 93.25 214 LEU A N 1
ATOM 1617 C CA . LEU A 1 214 ? 6.452 -8.712 9.008 1.00 93.25 214 LEU A CA 1
ATOM 1618 C C . LEU A 1 214 ? 5.201 -9.350 9.626 1.00 93.25 214 LEU A C 1
ATOM 1620 O O . LEU A 1 214 ? 4.883 -9.063 10.778 1.00 93.25 214 LEU A O 1
ATOM 1624 N N . GLY A 1 215 ? 4.533 -10.253 8.902 1.00 89.81 215 GLY A N 1
ATOM 1625 C CA . GLY A 1 215 ? 3.406 -11.027 9.424 1.00 89.81 215 GLY A CA 1
ATOM 1626 C C . GLY A 1 215 ? 3.793 -11.900 10.622 1.00 89.81 215 GLY A C 1
ATOM 1627 O O . GLY A 1 215 ? 3.091 -11.899 11.630 1.00 89.81 215 GLY A O 1
ATOM 1628 N N . LEU A 1 216 ? 4.945 -12.579 10.559 1.00 90.50 216 LEU A N 1
ATOM 1629 C CA . LEU A 1 216 ? 5.470 -13.374 11.676 1.00 90.50 216 LEU A CA 1
ATOM 1630 C C . LEU A 1 216 ? 5.786 -12.510 12.903 1.00 90.50 216 LEU A C 1
ATOM 1632 O O . LEU A 1 216 ? 5.440 -12.888 14.019 1.00 90.50 216 LEU A O 1
ATOM 1636 N N . VAL A 1 217 ? 6.388 -11.333 12.708 1.00 88.56 217 VAL A N 1
ATOM 1637 C CA . VAL A 1 217 ? 6.614 -10.371 13.801 1.00 88.56 217 VAL A CA 1
ATOM 1638 C C . VAL A 1 217 ? 5.280 -9.896 14.388 1.00 88.56 217 VAL A C 1
ATOM 1640 O O . VAL A 1 217 ? 5.149 -9.774 15.604 1.00 88.56 217 VAL A O 1
ATOM 1643 N N . GLY A 1 218 ? 4.266 -9.694 13.545 1.00 84.06 218 GLY A N 1
ATOM 1644 C CA . GLY A 1 218 ? 2.914 -9.339 13.976 1.00 84.06 218 GLY A CA 1
ATOM 1645 C C . GLY A 1 218 ? 2.295 -10.373 14.904 1.00 84.06 218 GLY A C 1
ATOM 1646 O O . GLY A 1 218 ? 1.768 -9.999 15.947 1.00 84.06 218 GLY A O 1
ATOM 1647 N N . LEU A 1 219 ? 2.435 -11.664 14.592 1.00 82.81 219 LEU A N 1
ATOM 1648 C CA . LEU A 1 219 ? 1.942 -12.750 15.449 1.00 82.81 219 LEU A CA 1
ATOM 1649 C C . LEU A 1 219 ? 2.553 -12.727 16.857 1.00 82.81 219 LEU A C 1
ATOM 1651 O O . LEU A 1 219 ? 1.877 -13.095 17.813 1.00 82.81 219 LEU A O 1
ATOM 1655 N N . ILE A 1 220 ? 3.794 -12.258 16.997 1.00 82.81 220 ILE A N 1
ATOM 1656 C CA . ILE A 1 220 ? 4.472 -12.134 18.296 1.00 82.81 220 ILE A CA 1
ATOM 1657 C C . ILE A 1 220 ? 3.958 -10.916 19.083 1.00 82.81 220 ILE A C 1
ATOM 1659 O O . ILE A 1 220 ? 3.880 -10.973 20.307 1.00 82.81 220 ILE A O 1
ATOM 1663 N N . LEU A 1 221 ? 3.595 -9.823 18.402 1.00 77.31 221 LEU A N 1
ATOM 1664 C CA . LEU A 1 221 ? 3.150 -8.568 19.029 1.00 77.31 221 LEU A CA 1
ATOM 1665 C C . LEU A 1 221 ? 1.648 -8.525 19.350 1.00 77.31 221 LEU A C 1
ATOM 1667 O O . LEU A 1 221 ? 1.235 -7.789 20.247 1.00 77.31 221 LEU A O 1
ATOM 1671 N N . ILE A 1 222 ? 0.823 -9.296 18.635 1.00 77.19 222 ILE A N 1
ATOM 1672 C CA . ILE A 1 222 ? -0.638 -9.327 18.821 1.00 77.19 222 ILE A CA 1
ATOM 1673 C C . ILE A 1 222 ? -1.050 -9.608 20.282 1.00 77.19 222 ILE A C 1
ATOM 1675 O O . ILE A 1 222 ? -1.892 -8.862 20.785 1.00 77.19 222 ILE A O 1
ATOM 1679 N N . PRO A 1 223 ? -0.465 -10.586 21.008 1.00 71.75 223 PRO A N 1
ATOM 1680 C CA . PRO A 1 223 ? -0.862 -10.877 22.387 1.00 71.75 223 PRO A CA 1
ATOM 1681 C C . PRO A 1 223 ? -0.684 -9.704 23.363 1.00 71.75 223 PRO A C 1
ATOM 1683 O O . PRO A 1 223 ? -1.454 -9.587 24.314 1.00 71.75 223 PRO A O 1
ATOM 1686 N N . SER A 1 224 ? 0.312 -8.836 23.148 1.00 69.56 224 SER A N 1
ATOM 1687 C CA . SER A 1 224 ? 0.614 -7.708 24.041 1.00 69.56 224 SER A CA 1
ATOM 1688 C C . SER A 1 224 ? -0.069 -6.403 23.631 1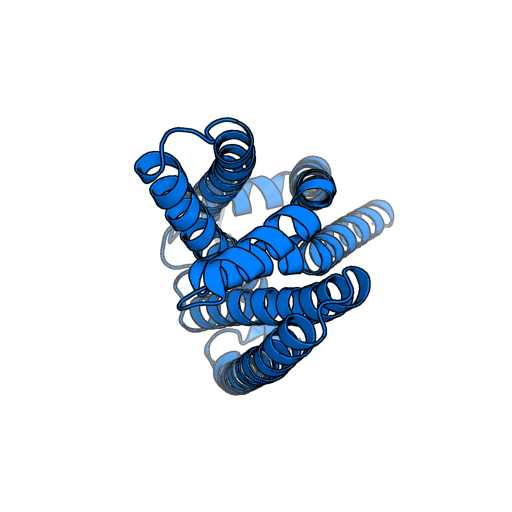.00 69.56 224 SER A C 1
ATOM 1690 O O . SER A 1 224 ? -0.475 -5.630 24.492 1.00 69.56 224 SER A O 1
ATOM 1692 N N . GLU A 1 225 ? -0.198 -6.146 22.328 1.00 68.38 225 GLU A N 1
ATOM 1693 C CA . GLU A 1 225 ? -0.647 -4.850 21.790 1.00 68.38 225 GLU A CA 1
ATOM 1694 C C . GLU A 1 225 ? -2.103 -4.866 21.294 1.00 68.38 225 GLU A C 1
ATOM 1696 O O . GLU A 1 225 ? -2.761 -3.825 21.232 1.00 68.38 225 GLU A O 1
ATOM 1701 N N . ALA A 1 226 ? -2.627 -6.044 20.945 1.00 64.44 226 ALA A N 1
ATOM 1702 C CA . ALA A 1 226 ? -3.987 -6.219 20.445 1.00 64.44 226 ALA A CA 1
ATOM 1703 C C . ALA A 1 226 ? -4.667 -7.456 21.069 1.00 64.44 226 ALA A C 1
ATOM 1705 O O . ALA A 1 226 ? -5.080 -8.365 20.345 1.00 64.44 226 ALA A O 1
ATOM 1706 N N . PRO A 1 227 ? -4.841 -7.497 22.406 1.00 66.88 227 PRO A N 1
ATOM 1707 C CA . PRO A 1 227 ? -5.397 -8.661 23.097 1.00 66.88 227 PRO A CA 1
ATOM 1708 C C . PRO A 1 227 ? -6.811 -9.022 22.624 1.00 66.88 227 PRO A C 1
ATOM 1710 O O . PRO A 1 227 ? -7.141 -10.199 22.585 1.00 66.88 227 PRO A O 1
ATOM 1713 N N . LEU A 1 228 ? -7.602 -8.036 22.176 1.00 66.75 228 LEU A N 1
ATOM 1714 C CA . LEU A 1 228 ? -8.912 -8.253 21.546 1.00 66.75 228 LEU A CA 1
ATOM 1715 C C . LEU A 1 228 ? -8.824 -9.138 20.290 1.00 66.75 228 LEU A C 1
ATOM 1717 O O . LEU A 1 228 ? -9.657 -10.013 20.110 1.00 66.75 228 LEU A O 1
ATOM 1721 N N . LEU A 1 229 ? -7.798 -8.957 19.449 1.00 67.88 229 LEU A N 1
ATOM 1722 C CA . LEU A 1 229 ? -7.586 -9.785 18.253 1.00 67.88 229 LEU A CA 1
ATOM 1723 C C . LEU A 1 229 ? -7.065 -11.187 18.590 1.00 67.88 229 LEU A C 1
ATOM 1725 O O . LEU A 1 229 ? -7.241 -12.109 17.799 1.00 67.88 229 LEU A O 1
ATOM 1729 N N . TRP A 1 230 ? -6.402 -11.345 19.738 1.00 68.12 230 TRP A N 1
ATOM 1730 C CA . TRP A 1 230 ? -5.880 -12.633 20.194 1.00 68.12 230 TRP A CA 1
ATOM 1731 C C . TRP A 1 230 ? -6.958 -13.501 20.845 1.00 68.12 230 TRP A C 1
ATOM 1733 O O . TRP A 1 230 ? -6.970 -14.716 20.662 1.00 68.12 230 TRP A O 1
ATOM 1743 N N . SER A 1 231 ? -7.847 -12.888 21.630 1.00 68.19 231 SER A N 1
ATOM 1744 C CA . SER A 1 231 ? -8.846 -13.609 22.421 1.00 68.19 231 SER A CA 1
ATOM 1745 C C . SER A 1 231 ? -10.119 -13.977 21.657 1.00 68.19 231 SER A C 1
ATOM 1747 O O . SER A 1 231 ? -10.853 -14.833 22.146 1.00 68.19 231 SER A O 1
ATOM 1749 N N . GLY A 1 232 ? -10.359 -13.371 20.485 1.00 48.78 232 GLY A N 1
ATOM 1750 C CA . GLY A 1 232 ? -11.592 -13.535 19.704 1.00 48.78 232 GLY A CA 1
ATOM 1751 C C . GLY A 1 232 ? -12.692 -12.593 20.163 1.00 48.78 232 GLY A C 1
ATOM 1752 O O . GLY A 1 232 ? -13.396 -12.944 21.133 1.00 48.78 232 GLY A O 1
#

Secondary structure (DSSP, 8-state):
-HHHHHHHHHHHHHHHHIIIIIHHHHHHHHHHHT--STTHHHHHHHHHHHHTTTHHHHHHHHHHHHHHHHHH-HHHHHHHHHHTHHHHHHHHHHHHHHHHHHHHHHH--S-HHHHHHHHHHHHHHHHHHHHHHHHHHHHHHTT-----TTS----TTTTTSSHHHHHHHHHHHHHHHHHHHHHHHHHHHHTT-HHHHHHHHHHHHHHHHHHHHHHHHHHHHHHHH-HHHHH-

Radius of gyration: 18.91 Å; Cα contacts (8 Å, |Δi|>4): 286; chains: 1; bounding box: 50×34×53 Å

Mean predicted aligned error: 6.28 Å